Protein AF-A0A0S8EDR6-F1 (afdb_monomer_lite)

Foldseek 3Di:
DVVVVVVVVVVVVVLVCLQPDDPVVLVVLLVVLVVLLVVLVVLLVVLVVVLVLLVVFDEDDPQPDDFWWHKYKAFWAADPPDFDAFLWQRHGASKKKKWKWFWDWDADPVRDIDIDTDTPDIDIDQDWIWGADPNGIAIEGCPQAPEAFPDKDKFKAQFQCPRPPDGDPSSVVVCVPPHGRTIMMMMMGGHHGGFIKMWTFGKDFQFPVVPDDDLVVQLVVVVVVCVVVVVVLCVVQVPVNPSDQDPVSVVVVSVVSSVVSVVVVVVVVVVRVPGHIYGDHPPDPVGHTYMYSDDSVVVCVVSVVSSVVSVCSNVVSVVVSVVSCCSHPVVD

Secondary structure (DSSP, 8-state):
-HHHHHHHHHHHHHHHHHHHS-HHHHHHHHHHHHHHHHHHHHHHHHHHHHHHHHHSSPEEPTTTPPSEEEEEEEEEE--SS---B-TTT--B-SEEEEEEEEEEEEE-TTS-EEEEEEEEEEEE----EEEE-SS-EEEE--TT-EEE-SEEEEEEESSTTTT-SS--HHHHHHHHHH-TTS-EEEEEEEE-TT-EEEEEEEEEEE-GGGGSPPHHHHHHHHHHHHHH-HHHHHHHH-SS-SSS--HHHHHHHHHHHHHHHHHHHHHHHHHTTSPEEEEE--S-TTS--EEESS-HHHHHHHHHHHHHHHHHHHHHHHHHHHHHHIIIII--

Sequence (332 aa):
MRAFVAVGGWFAQLEQTVRQADPQALGFVIALLGVAAAAGGWFAWRSLYRIRLIQDTPTARTRSAHQGYVELEGVARMMDDAPITARLSGLPCCWYRYRVEELEHSRDARGHSRMHWRVVERGTSDDTFWLEDDTGRVAVDPAGAEIQARYKDNWRSRSGLAGIARPTPYFIDFFNTHGVTRTYRFTEERINRGDPVYVLGMLRNLRSHDNLPTIDTRIRELLREWKQNQGRLRERFDLDQNGKIDEREWLLARQAARREAERAQAEATNQSVEGINLVSDPRDDRRPYLISAFTQAELLAQRRRGFWISAVLFFVAGVVATWLYQLRFAGG

Radius of gyration: 34.33 Å; chains: 1; bounding box: 110×53×89 Å

Structure (mmCIF, N/CA/C/O backbone):
data_AF-A0A0S8EDR6-F1
#
_entry.id   AF-A0A0S8EDR6-F1
#
loop_
_atom_site.group_PDB
_atom_site.id
_atom_site.type_symbol
_atom_site.label_atom_id
_atom_site.label_alt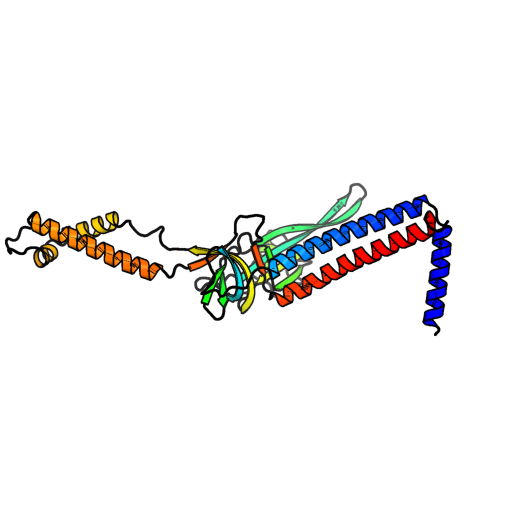_id
_atom_site.label_comp_id
_atom_site.label_asym_id
_atom_site.label_entity_id
_atom_site.label_seq_id
_atom_site.pdbx_PDB_ins_code
_atom_site.Cartn_x
_atom_site.Cartn_y
_atom_site.Cartn_z
_atom_site.occupancy
_atom_site.B_iso_or_equiv
_atom_site.auth_seq_id
_atom_site.auth_comp_id
_atom_site.auth_asym_id
_atom_site.auth_atom_id
_atom_site.pdbx_PDB_model_num
ATOM 1 N N . MET A 1 1 ? 50.797 -1.477 -9.805 1.00 52.38 1 MET A N 1
ATOM 2 C CA . MET A 1 1 ? 51.450 -0.616 -10.822 1.00 52.38 1 MET A CA 1
ATOM 3 C C . MET A 1 1 ? 50.949 -0.848 -12.255 1.00 52.38 1 MET A C 1
ATOM 5 O O . MET A 1 1 ? 50.655 0.131 -12.918 1.00 52.38 1 MET A O 1
ATOM 9 N N . ARG A 1 2 ? 50.763 -2.091 -12.738 1.00 51.75 2 ARG A N 1
ATOM 10 C CA . ARG A 1 2 ? 50.301 -2.367 -14.123 1.00 51.75 2 ARG A CA 1
ATOM 11 C C . ARG A 1 2 ? 48.875 -1.890 -14.471 1.00 51.75 2 ARG A C 1
ATOM 13 O O . ARG A 1 2 ? 48.663 -1.415 -15.578 1.00 51.75 2 ARG A O 1
ATOM 20 N N . ALA A 1 3 ? 47.921 -1.948 -13.537 1.00 52.34 3 ALA A N 1
ATOM 21 C CA . ALA A 1 3 ? 46.545 -1.489 -13.781 1.00 52.34 3 ALA A CA 1
ATOM 22 C C . ALA A 1 3 ? 46.427 0.043 -13.944 1.00 52.34 3 ALA A C 1
ATOM 24 O O . ALA A 1 3 ? 45.652 0.512 -14.766 1.00 52.34 3 ALA A O 1
ATOM 25 N N . PHE A 1 4 ? 47.241 0.823 -13.224 1.00 49.69 4 PHE A N 1
ATOM 26 C CA . PHE A 1 4 ? 47.239 2.292 -13.317 1.00 49.69 4 PHE A CA 1
ATOM 27 C C . PHE A 1 4 ? 47.792 2.802 -14.659 1.00 49.69 4 PHE A C 1
ATOM 29 O O . PHE A 1 4 ? 47.271 3.765 -15.211 1.00 49.69 4 PHE A O 1
ATOM 36 N N . VAL A 1 5 ? 48.802 2.124 -15.217 1.00 58.91 5 VAL A N 1
ATOM 37 C CA . VAL A 1 5 ? 49.384 2.466 -16.529 1.00 58.91 5 VAL A CA 1
ATOM 38 C C . VAL A 1 5 ? 48.406 2.161 -17.672 1.00 58.91 5 VAL A C 1
ATOM 40 O O . VAL A 1 5 ? 48.291 2.947 -18.608 1.00 58.91 5 VAL A O 1
ATOM 43 N N . ALA A 1 6 ? 47.649 1.063 -17.574 1.00 61.38 6 ALA A N 1
ATOM 44 C CA . ALA A 1 6 ? 46.637 0.697 -18.569 1.00 61.38 6 ALA A CA 1
ATOM 45 C C . ALA A 1 6 ? 45.451 1.680 -18.601 1.00 61.38 6 ALA A C 1
ATOM 47 O O . ALA A 1 6 ? 44.971 2.036 -19.675 1.00 61.38 6 ALA A O 1
ATOM 48 N N . VAL A 1 7 ? 45.012 2.160 -17.433 1.00 60.94 7 VAL A N 1
ATOM 49 C CA . VAL A 1 7 ? 43.935 3.158 -17.325 1.00 60.94 7 VAL A CA 1
ATOM 50 C C . VAL A 1 7 ? 44.375 4.500 -17.923 1.00 60.94 7 VAL A C 1
ATOM 52 O O . VAL A 1 7 ? 43.628 5.087 -18.700 1.00 60.94 7 VAL A O 1
ATOM 55 N N . GLY A 1 8 ? 45.607 4.950 -17.649 1.00 67.81 8 GLY A N 1
ATOM 56 C CA . GLY A 1 8 ? 46.149 6.194 -18.217 1.00 67.81 8 GLY A CA 1
ATOM 57 C C . GLY A 1 8 ? 46.247 6.188 -19.749 1.00 67.81 8 GLY A C 1
ATOM 58 O O . GLY A 1 8 ? 45.894 7.177 -20.387 1.00 67.81 8 GLY A O 1
ATOM 59 N N . GLY A 1 9 ? 46.651 5.063 -20.352 1.00 70.94 9 GLY A N 1
ATOM 60 C CA . GLY A 1 9 ? 46.696 4.917 -21.813 1.00 70.94 9 GLY A CA 1
ATOM 61 C C . GLY A 1 9 ? 45.311 4.946 -22.471 1.00 70.94 9 GLY A C 1
ATOM 62 O O . GLY A 1 9 ? 45.137 5.560 -23.521 1.00 70.94 9 GLY A O 1
ATOM 63 N N . TRP A 1 10 ? 44.307 4.348 -21.822 1.00 72.25 10 TRP A N 1
ATOM 64 C CA . TRP A 1 10 ? 42.922 4.361 -22.304 1.00 72.25 10 TRP A CA 1
ATOM 65 C C . TRP A 1 10 ? 42.308 5.771 -22.285 1.00 72.25 10 TRP A C 1
ATOM 67 O O . TRP A 1 10 ? 41.642 6.165 -23.242 1.00 72.25 10 TRP A O 1
ATOM 77 N N . PHE A 1 11 ? 42.591 6.564 -21.244 1.00 71.69 11 PHE A N 1
ATOM 78 C CA . PHE A 1 11 ? 42.151 7.962 -21.163 1.00 71.69 11 PHE A CA 1
ATOM 79 C C . PHE A 1 11 ? 42.766 8.841 -22.260 1.00 71.69 11 PHE A C 1
ATOM 81 O O . PHE A 1 11 ? 42.041 9.600 -22.899 1.00 71.69 11 PHE A O 1
ATOM 88 N N . ALA A 1 12 ? 44.068 8.702 -22.527 1.00 74.56 12 ALA A N 1
ATOM 89 C CA . ALA A 1 12 ? 44.739 9.460 -23.585 1.00 74.56 12 ALA A CA 1
ATOM 90 C C . ALA A 1 12 ? 44.183 9.126 -24.983 1.00 74.56 12 ALA A C 1
ATOM 92 O O . ALA A 1 12 ? 43.966 10.013 -25.809 1.00 74.56 12 ALA A O 1
ATOM 93 N N . GLN A 1 13 ? 43.886 7.847 -25.236 1.00 75.94 13 GLN A N 1
ATOM 94 C CA . GLN A 1 13 ? 43.303 7.402 -26.501 1.00 75.94 13 GLN A CA 1
ATOM 95 C C . GLN A 1 13 ? 41.861 7.906 -26.684 1.00 75.94 13 GLN A C 1
ATOM 97 O O . GLN A 1 13 ? 41.477 8.317 -27.783 1.00 75.94 13 GLN A O 1
ATOM 102 N N . LEU A 1 14 ? 41.067 7.928 -25.611 1.00 73.62 14 LEU A N 1
ATOM 103 C CA . LEU A 1 14 ? 39.727 8.517 -25.616 1.00 73.62 14 LEU A CA 1
ATOM 104 C C . LEU A 1 14 ? 39.755 10.018 -25.880 1.00 73.62 14 LEU A C 1
ATOM 106 O O . LEU A 1 14 ? 38.974 10.499 -26.696 1.00 73.62 14 LEU A O 1
ATOM 110 N N . GLU A 1 15 ? 40.659 10.751 -25.237 1.00 76.88 15 GLU A N 1
ATOM 111 C CA . GLU A 1 15 ? 40.801 12.191 -25.451 1.00 76.88 15 GLU A CA 1
ATOM 112 C C . GLU A 1 15 ? 41.132 12.505 -26.916 1.00 76.88 15 GLU A C 1
ATOM 114 O O . GLU A 1 15 ? 40.512 13.376 -27.531 1.00 76.88 15 GLU A O 1
ATOM 119 N N . GLN A 1 16 ? 42.049 11.740 -27.513 1.00 77.19 16 GLN A N 1
ATOM 120 C CA . GLN A 1 16 ? 42.405 11.888 -28.921 1.00 77.19 16 GLN A CA 1
ATOM 121 C C . GLN A 1 16 ? 41.227 11.560 -29.852 1.00 77.19 16 GLN A C 1
ATOM 123 O O . GLN A 1 16 ? 40.980 12.291 -30.811 1.00 77.19 16 GLN A O 1
ATOM 128 N N . THR A 1 17 ? 40.455 10.517 -29.536 1.00 77.00 17 THR A N 1
ATOM 129 C CA . THR A 1 17 ? 39.254 10.131 -30.296 1.00 77.00 17 THR A CA 1
ATOM 130 C C . THR A 1 17 ? 38.174 11.214 -30.224 1.00 77.00 17 THR A C 1
ATOM 132 O O . THR A 1 17 ? 37.580 11.565 -31.239 1.00 77.00 17 THR A O 1
ATOM 135 N N . VAL A 1 18 ? 37.947 11.798 -29.043 1.00 76.00 18 VAL A N 1
ATOM 136 C CA . VAL A 1 18 ? 36.979 12.888 -28.840 1.00 76.00 18 VAL A CA 1
ATOM 137 C C . VAL A 1 18 ? 37.409 14.155 -29.581 1.00 76.00 18 VAL A C 1
ATOM 139 O O . VAL A 1 18 ? 36.577 14.818 -30.191 1.00 76.00 18 VAL A O 1
ATOM 142 N N . ARG A 1 19 ? 38.703 14.492 -29.599 1.00 74.94 19 ARG A N 1
ATOM 143 C CA . ARG A 1 19 ? 39.203 15.652 -30.359 1.00 74.94 19 ARG A CA 1
ATOM 144 C C . ARG A 1 19 ? 39.046 15.479 -31.877 1.00 74.94 19 ARG A C 1
ATOM 146 O O . ARG A 1 19 ? 38.839 16.471 -32.572 1.00 74.94 19 ARG A O 1
ATOM 153 N N . GLN A 1 20 ? 39.129 14.244 -32.378 1.00 78.31 20 GLN A N 1
ATOM 154 C CA . GLN A 1 20 ? 39.027 13.908 -33.806 1.00 78.31 20 GLN A CA 1
ATOM 155 C C . GLN A 1 20 ? 37.597 13.602 -34.286 1.00 78.31 20 GLN A C 1
ATOM 157 O O . GLN A 1 20 ? 37.371 13.508 -35.491 1.00 78.31 20 GLN A O 1
ATOM 162 N N . ALA A 1 21 ? 36.634 13.440 -33.377 1.00 79.06 21 ALA A N 1
ATOM 163 C CA . ALA A 1 21 ? 35.259 13.105 -33.726 1.00 79.06 21 ALA A CA 1
ATOM 164 C C . ALA A 1 21 ? 34.495 14.282 -34.365 1.00 79.06 21 ALA A C 1
ATOM 166 O O . ALA A 1 21 ? 34.777 15.459 -34.111 1.00 79.06 21 ALA A O 1
ATOM 167 N N . ASP A 1 22 ? 33.498 13.939 -35.188 1.00 83.56 22 ASP A N 1
ATOM 168 C CA . ASP A 1 22 ? 32.624 14.893 -35.876 1.00 83.56 22 ASP A CA 1
ATOM 169 C C . ASP A 1 22 ? 31.903 15.807 -34.858 1.00 83.56 22 ASP A C 1
ATOM 171 O O . ASP A 1 22 ? 31.216 15.300 -33.957 1.00 83.56 22 ASP A O 1
ATOM 175 N N . PRO A 1 23 ? 32.029 17.146 -34.978 1.00 81.88 23 PRO A N 1
ATOM 176 C CA . PRO A 1 23 ? 31.368 18.098 -34.090 1.00 81.88 23 PRO A CA 1
ATOM 177 C C . PRO A 1 23 ? 29.856 17.894 -33.965 1.00 81.88 23 PRO A C 1
ATOM 179 O O . PRO A 1 23 ? 29.310 18.084 -32.876 1.00 81.88 23 PRO A O 1
ATOM 182 N N . GLN A 1 24 ? 29.172 17.492 -35.044 1.00 84.50 24 GLN A N 1
ATOM 183 C CA . GLN A 1 24 ? 27.721 17.289 -35.010 1.00 84.50 24 GLN A CA 1
ATOM 184 C C . GLN A 1 24 ? 27.355 16.054 -34.183 1.00 84.50 24 GLN A C 1
ATOM 186 O O . GLN A 1 24 ? 26.498 16.126 -33.300 1.00 84.50 24 GLN A O 1
ATOM 191 N N . ALA A 1 25 ? 28.053 14.937 -34.409 1.00 83.62 25 ALA A N 1
ATOM 192 C CA . ALA A 1 25 ? 27.860 13.703 -33.653 1.00 83.62 25 ALA A CA 1
ATOM 193 C C . ALA A 1 25 ? 28.148 13.899 -32.153 1.00 83.62 25 ALA A C 1
ATOM 195 O O . ALA A 1 25 ? 27.370 13.452 -31.309 1.00 83.62 25 ALA A O 1
ATOM 196 N N . LEU A 1 26 ? 29.217 14.626 -31.809 1.00 85.50 26 LEU A N 1
ATOM 197 C CA . LEU A 1 26 ? 29.523 14.983 -30.419 1.00 85.50 26 LEU A CA 1
ATOM 198 C C . LEU A 1 26 ? 28.450 15.879 -29.796 1.00 85.50 26 LEU A C 1
ATOM 200 O O . LEU A 1 26 ? 28.066 15.655 -28.648 1.00 85.50 26 LEU A O 1
ATOM 204 N N . GLY A 1 27 ? 27.933 16.856 -30.546 1.00 84.94 27 GLY A N 1
ATOM 205 C CA . GLY A 1 27 ? 26.824 17.702 -30.105 1.00 8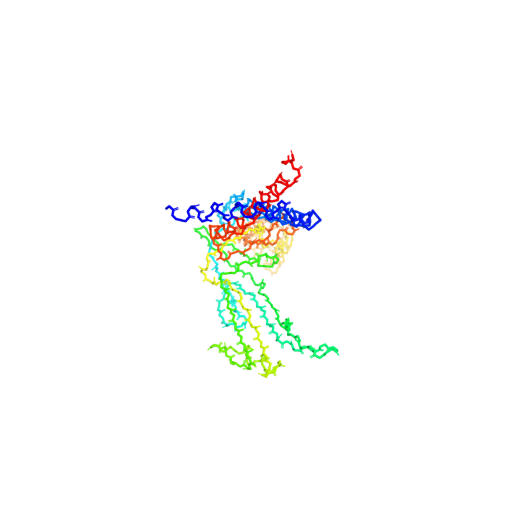4.94 27 GLY A CA 1
ATOM 206 C C . GLY A 1 27 ? 25.582 16.886 -29.735 1.00 84.94 27 GLY A C 1
ATOM 207 O O . GLY A 1 27 ? 25.004 17.099 -28.668 1.00 84.94 27 GLY A O 1
ATOM 208 N N . PHE A 1 28 ? 25.218 15.889 -30.552 1.00 89.00 28 PHE A N 1
ATOM 209 C CA . PHE A 1 28 ? 24.115 14.970 -30.245 1.00 89.00 28 PHE A CA 1
ATOM 210 C C . PHE A 1 28 ? 24.365 14.143 -28.980 1.00 89.00 28 PHE A C 1
ATOM 212 O O . PHE A 1 28 ? 23.456 13.987 -28.164 1.00 89.00 28 PHE A O 1
ATOM 219 N N . VAL A 1 29 ? 25.587 13.639 -28.781 1.00 87.88 29 VAL A N 1
ATOM 220 C CA . VAL A 1 29 ? 25.945 12.875 -27.574 1.00 87.88 29 VAL A CA 1
ATOM 221 C C . VAL A 1 29 ? 25.864 13.750 -26.320 1.00 87.88 29 VAL A C 1
ATOM 223 O O . VAL A 1 29 ? 25.272 13.330 -25.326 1.00 87.88 29 VAL A O 1
ATOM 226 N N . ILE A 1 30 ? 26.391 14.978 -26.364 1.00 88.38 30 ILE A N 1
ATOM 227 C CA . ILE A 1 30 ? 26.311 15.936 -25.249 1.00 88.38 30 ILE A CA 1
ATOM 228 C C . ILE A 1 30 ? 24.847 16.280 -24.941 1.00 88.38 30 ILE A C 1
ATOM 230 O O . ILE A 1 30 ? 24.454 16.280 -23.775 1.00 88.38 30 ILE A O 1
ATOM 234 N N . ALA A 1 31 ? 24.020 16.508 -25.966 1.00 89.06 31 ALA A N 1
ATOM 235 C CA . ALA A 1 31 ? 22.594 16.771 -25.788 1.00 89.06 31 ALA A CA 1
ATOM 236 C C . ALA A 1 31 ? 21.865 15.581 -25.136 1.00 89.06 31 ALA A C 1
ATOM 238 O O . ALA A 1 31 ? 21.089 15.771 -24.199 1.00 89.06 31 ALA A O 1
ATOM 239 N N . LEU A 1 32 ? 22.153 14.349 -25.570 1.00 91.88 32 LEU A N 1
ATOM 240 C CA . LEU A 1 32 ? 21.562 13.135 -25.002 1.00 91.88 32 LEU A CA 1
ATOM 241 C C . LEU A 1 32 ? 21.979 12.927 -23.539 1.00 91.88 32 LEU A C 1
ATOM 243 O O . LEU A 1 32 ? 21.139 12.592 -22.703 1.00 91.88 32 LEU A O 1
ATOM 247 N N . LEU A 1 33 ? 23.247 13.186 -23.207 1.00 90.25 33 LEU A N 1
ATOM 248 C CA . LEU A 1 33 ? 23.737 13.175 -21.826 1.00 90.25 33 LEU A CA 1
ATOM 249 C C . LEU A 1 33 ? 23.077 14.267 -20.975 1.00 90.25 33 LEU A C 1
ATOM 251 O O . LEU A 1 33 ? 22.729 14.010 -19.824 1.00 90.25 33 LEU A O 1
ATOM 255 N N . GLY A 1 34 ? 22.838 15.453 -21.541 1.00 89.88 34 GLY A N 1
ATOM 256 C CA . GLY A 1 34 ? 22.089 16.527 -20.889 1.00 89.88 34 GLY A CA 1
ATOM 257 C C . GLY A 1 34 ? 20.646 16.127 -20.566 1.00 89.88 34 GLY A C 1
ATOM 258 O O . GLY A 1 34 ? 20.187 16.327 -19.442 1.00 89.88 34 GLY A O 1
ATOM 259 N N . VAL A 1 35 ? 19.947 15.486 -21.511 1.00 92.00 35 VAL A N 1
ATOM 260 C CA . VAL A 1 35 ? 18.596 14.937 -21.290 1.00 92.00 35 VAL A CA 1
ATOM 261 C C . VAL A 1 35 ? 18.614 13.840 -20.224 1.00 92.00 35 VAL A C 1
ATOM 263 O O . VAL A 1 35 ? 17.768 13.842 -19.329 1.00 92.00 35 VAL A O 1
ATOM 266 N N . ALA A 1 36 ? 19.587 12.926 -20.273 1.00 87.81 36 ALA A N 1
ATOM 267 C CA . ALA A 1 36 ? 19.743 11.874 -19.271 1.00 87.81 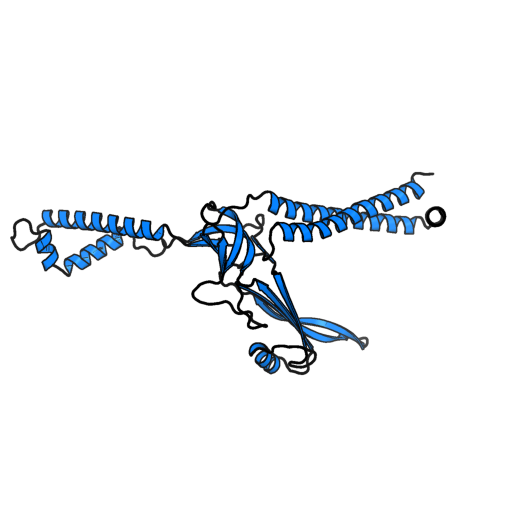36 ALA A CA 1
ATOM 268 C C . ALA A 1 36 ? 20.012 12.446 -17.869 1.00 87.81 36 ALA A C 1
ATOM 270 O O . ALA A 1 36 ? 19.428 11.968 -16.894 1.00 87.81 36 ALA A O 1
ATOM 271 N N . ALA A 1 37 ? 20.832 13.497 -17.765 1.00 90.44 37 ALA A N 1
ATOM 272 C CA . ALA A 1 37 ? 21.063 14.211 -16.516 1.00 90.44 37 ALA A CA 1
ATOM 273 C C . ALA A 1 37 ? 19.763 14.860 -16.017 1.00 90.44 37 ALA A C 1
ATOM 275 O O . ALA A 1 37 ? 19.335 14.577 -14.901 1.00 90.44 37 ALA A O 1
ATOM 276 N N . ALA A 1 38 ? 19.075 15.650 -16.845 1.00 90.00 38 ALA A N 1
ATOM 277 C CA . ALA A 1 38 ? 17.811 16.286 -16.466 1.00 90.00 38 ALA A CA 1
ATOM 278 C C . ALA A 1 38 ? 16.762 15.265 -15.984 1.00 90.00 38 ALA A C 1
ATOM 280 O O . ALA A 1 38 ? 16.136 15.462 -14.939 1.00 90.00 38 ALA A O 1
ATOM 281 N N . ALA A 1 39 ? 16.625 14.136 -16.688 1.00 88.62 39 ALA A N 1
ATOM 282 C CA . ALA A 1 39 ? 15.763 13.034 -16.274 1.00 88.62 39 ALA A CA 1
ATOM 283 C C . ALA A 1 39 ? 16.201 12.448 -14.920 1.00 88.62 39 ALA A C 1
ATOM 285 O O . ALA A 1 39 ? 15.377 12.320 -14.014 1.00 88.62 39 ALA A O 1
ATOM 286 N N . GLY A 1 40 ? 17.492 12.143 -14.747 1.00 86.00 40 GLY A N 1
ATOM 287 C CA . GLY A 1 40 ? 18.055 11.646 -13.487 1.00 86.00 40 GLY A CA 1
ATOM 288 C C . GLY A 1 40 ? 17.794 12.586 -12.307 1.00 86.00 40 GLY A C 1
ATOM 289 O O . GLY A 1 40 ? 17.334 12.137 -11.258 1.00 86.00 40 GLY A O 1
ATOM 290 N N . GLY A 1 41 ? 17.993 13.893 -12.499 1.00 87.62 41 GLY A N 1
ATOM 291 C CA . GLY A 1 41 ? 17.712 14.923 -11.497 1.00 87.62 41 GLY A CA 1
ATOM 292 C C . GLY A 1 41 ? 16.228 15.003 -11.130 1.00 87.62 41 GLY A C 1
ATOM 293 O O . GLY A 1 41 ? 15.887 15.061 -9.949 1.00 87.62 41 GLY A O 1
ATOM 294 N N . TRP A 1 42 ? 15.332 14.922 -12.119 1.00 89.12 42 TRP A N 1
ATOM 295 C CA . TRP A 1 42 ? 13.886 14.894 -11.883 1.00 89.12 42 TRP A CA 1
ATOM 296 C C . TRP A 1 42 ? 13.447 13.654 -11.089 1.00 89.12 42 TRP A C 1
ATOM 298 O O . TRP A 1 42 ? 12.699 13.774 -10.114 1.00 89.12 42 TRP A O 1
ATOM 308 N N . PHE A 1 43 ? 13.949 12.466 -11.446 1.00 84.75 43 PHE A N 1
ATOM 309 C CA . PHE A 1 43 ? 13.676 11.233 -10.700 1.00 84.75 43 PHE A CA 1
ATOM 310 C C . PHE A 1 43 ? 14.233 11.292 -9.272 1.00 84.75 43 PHE A C 1
ATOM 312 O O . PHE A 1 43 ? 13.531 10.906 -8.331 1.00 84.75 43 PHE A O 1
ATOM 319 N N . ALA A 1 44 ? 15.445 11.825 -9.091 1.00 83.75 44 ALA A N 1
ATOM 320 C CA . ALA A 1 44 ? 16.061 12.003 -7.780 1.00 83.75 44 ALA A CA 1
ATOM 321 C C . ALA A 1 44 ? 15.237 12.955 -6.899 1.00 83.75 44 ALA A C 1
ATOM 323 O O . ALA A 1 44 ? 14.913 12.613 -5.760 1.00 83.75 44 ALA A O 1
ATOM 324 N N . TRP A 1 45 ? 14.820 14.105 -7.441 1.00 83.81 45 TRP A N 1
ATOM 325 C CA . TRP A 1 45 ? 13.956 15.067 -6.752 1.00 83.81 45 TRP A CA 1
ATOM 326 C C . TRP A 1 45 ? 12.612 14.451 -6.355 1.00 83.81 45 TRP A C 1
ATOM 328 O O . TRP A 1 45 ? 12.202 14.537 -5.198 1.00 83.81 45 TRP A O 1
ATOM 338 N N . ARG A 1 46 ? 11.938 13.765 -7.287 1.00 80.75 46 ARG A N 1
ATOM 339 C CA . ARG A 1 46 ? 10.654 13.097 -7.021 1.00 80.75 46 ARG A CA 1
ATOM 340 C C . ARG A 1 46 ? 10.783 12.020 -5.943 1.00 80.75 46 ARG A C 1
ATOM 342 O O . ARG A 1 46 ? 9.893 11.893 -5.100 1.00 80.75 46 ARG A O 1
ATOM 349 N N . SER A 1 47 ? 11.876 11.257 -5.953 1.00 76.19 47 SER A N 1
ATOM 350 C CA . SER A 1 47 ? 12.156 10.256 -4.922 1.00 76.19 47 SER A CA 1
ATOM 351 C C . SER A 1 47 ? 12.408 10.907 -3.561 1.00 76.19 47 SER A C 1
ATOM 353 O O . SER A 1 47 ? 11.860 10.444 -2.563 1.00 76.19 47 SER A O 1
ATOM 355 N N . LEU A 1 48 ? 13.188 11.993 -3.510 1.00 77.38 48 LEU A N 1
ATOM 356 C CA . LEU A 1 48 ? 13.454 12.742 -2.279 1.00 77.38 48 LEU A CA 1
ATOM 357 C C . LEU A 1 48 ? 12.189 13.358 -1.689 1.00 77.38 48 LEU A C 1
ATOM 359 O O . LEU A 1 48 ? 11.980 13.259 -0.486 1.00 77.38 48 LEU A O 1
ATOM 363 N N . TYR A 1 49 ? 11.332 13.946 -2.523 1.00 75.62 49 TYR A N 1
ATOM 364 C CA . TYR A 1 49 ? 10.066 14.522 -2.079 1.00 75.62 49 TYR A CA 1
ATOM 365 C C . TYR A 1 49 ? 9.177 13.466 -1.408 1.00 75.62 49 TYR A C 1
ATOM 367 O O . TYR A 1 49 ? 8.675 13.682 -0.309 1.00 75.62 49 TYR A O 1
ATOM 375 N N . ARG A 1 50 ? 9.057 12.279 -2.021 1.00 69.88 50 ARG A N 1
ATOM 376 C CA . ARG A 1 50 ? 8.309 11.151 -1.439 1.00 69.88 50 ARG A CA 1
ATOM 377 C C . ARG A 1 50 ? 8.937 10.613 -0.152 1.00 69.88 50 ARG A C 1
ATOM 379 O O . ARG A 1 50 ? 8.204 10.153 0.711 1.00 69.88 50 ARG A O 1
ATOM 386 N N . ILE A 1 51 ? 10.267 10.617 -0.043 1.00 71.06 51 ILE A N 1
ATOM 387 C CA . ILE A 1 51 ? 10.975 10.198 1.175 1.00 71.06 51 ILE A CA 1
ATOM 388 C C . ILE A 1 51 ? 10.718 11.197 2.306 1.00 71.06 51 ILE A C 1
ATOM 390 O O . ILE A 1 51 ? 10.347 10.775 3.392 1.00 71.06 51 ILE A O 1
ATOM 394 N N . ARG A 1 52 ? 10.849 12.502 2.044 1.00 69.62 52 ARG A N 1
ATOM 395 C CA . ARG A 1 52 ? 10.631 13.551 3.052 1.00 69.62 52 ARG A CA 1
ATOM 396 C C . ARG A 1 52 ? 9.198 13.580 3.564 1.00 69.62 52 ARG A C 1
ATOM 398 O O . ARG A 1 52 ? 8.994 13.615 4.764 1.00 69.62 52 ARG A O 1
ATOM 405 N N . LEU A 1 53 ? 8.217 13.423 2.677 1.00 67.94 53 LEU A N 1
ATOM 406 C CA . LEU A 1 53 ? 6.807 13.382 3.068 1.00 67.94 53 LEU A CA 1
ATOM 407 C C . LEU A 1 53 ? 6.486 12.260 4.080 1.00 67.94 53 LEU A C 1
ATOM 409 O O . LEU A 1 53 ? 5.622 12.433 4.931 1.00 67.94 53 LEU A O 1
ATOM 413 N N . ILE A 1 54 ? 7.203 11.133 3.994 1.00 68.00 54 ILE A N 1
ATOM 414 C CA . ILE A 1 54 ? 7.101 9.998 4.928 1.00 68.00 54 ILE A CA 1
ATOM 415 C C . ILE A 1 54 ? 7.913 10.239 6.215 1.00 68.00 54 ILE A C 1
ATOM 417 O O . ILE A 1 54 ? 7.624 9.641 7.237 1.00 68.00 54 ILE A O 1
ATOM 421 N N . GLN A 1 55 ? 8.959 11.069 6.182 1.00 66.44 55 GLN A N 1
ATOM 422 C CA . GLN A 1 55 ? 9.805 11.348 7.354 1.00 66.44 55 GLN A CA 1
ATOM 423 C C . GLN A 1 55 ? 9.287 12.513 8.206 1.00 66.44 55 GLN A C 1
ATOM 425 O O . GLN A 1 55 ? 9.567 12.560 9.399 1.00 66.44 55 GLN A O 1
ATOM 430 N N . ASP A 1 56 ? 8.554 13.445 7.597 1.00 63.38 56 ASP A N 1
ATOM 431 C CA . ASP A 1 56 ? 8.084 14.672 8.246 1.00 63.38 56 ASP A CA 1
ATOM 432 C C . ASP A 1 56 ? 6.757 14.477 9.011 1.00 63.38 56 ASP A C 1
ATOM 434 O O . ASP A 1 56 ? 6.301 15.395 9.696 1.00 63.38 56 ASP A O 1
ATOM 438 N N . THR A 1 57 ? 6.134 13.293 8.927 1.00 62.94 57 THR A N 1
ATOM 439 C CA . THR A 1 57 ? 4.919 12.956 9.686 1.00 62.94 57 THR A CA 1
ATOM 440 C C . THR A 1 57 ? 5.309 12.139 10.922 1.00 62.94 57 THR A C 1
ATOM 442 O O . THR A 1 57 ? 5.867 11.058 10.771 1.00 62.94 57 THR A O 1
ATOM 445 N N . PRO A 1 58 ? 5.063 12.617 12.156 1.00 68.31 58 PRO A N 1
ATOM 446 C CA . PRO A 1 58 ? 5.359 11.822 13.341 1.00 68.31 58 PRO A CA 1
ATOM 447 C C . PRO A 1 58 ? 4.403 10.628 13.424 1.00 68.31 58 PRO A C 1
ATOM 449 O O . PRO A 1 58 ? 3.184 10.798 13.355 1.00 68.31 58 PRO A O 1
ATOM 452 N N . THR A 1 59 ? 4.957 9.433 13.619 1.00 78.62 59 THR A N 1
ATOM 453 C CA . THR A 1 59 ? 4.186 8.207 13.837 1.00 78.62 59 THR A CA 1
ATOM 454 C C . THR A 1 59 ? 3.355 8.335 15.116 1.00 78.62 59 THR A C 1
ATOM 456 O O . THR A 1 59 ? 3.886 8.551 16.210 1.00 78.62 59 THR A O 1
ATOM 459 N N . ALA A 1 60 ? 2.036 8.232 14.985 1.00 80.19 60 ALA A N 1
ATOM 460 C CA . ALA A 1 60 ? 1.098 8.280 16.095 1.00 80.19 60 ALA A CA 1
ATOM 461 C C . ALA A 1 60 ? 0.749 6.864 16.578 1.00 80.19 60 ALA A C 1
ATOM 463 O O . ALA A 1 60 ? 0.732 5.909 15.806 1.00 80.19 60 ALA A O 1
ATOM 464 N N . ARG A 1 61 ? 0.434 6.735 17.870 1.00 81.31 61 ARG A N 1
ATOM 465 C CA . ARG A 1 61 ? -0.114 5.498 18.448 1.00 81.31 61 ARG A CA 1
ATOM 466 C C . ARG A 1 61 ? -1.610 5.414 18.169 1.00 81.31 61 ARG A C 1
ATOM 468 O O . ARG A 1 61 ? -2.292 6.431 18.294 1.00 81.31 61 ARG A O 1
ATOM 475 N N . THR A 1 62 ? -2.141 4.233 17.868 1.00 78.94 62 THR A N 1
ATOM 476 C CA . THR A 1 62 ? -3.549 4.032 17.481 1.00 78.94 62 THR A CA 1
ATOM 477 C C . THR A 1 62 ? -4.526 4.620 18.501 1.00 78.94 62 THR A C 1
ATOM 479 O O . THR A 1 62 ? -5.502 5.265 18.119 1.00 78.94 62 THR A O 1
ATOM 482 N N . ARG A 1 63 ? -4.237 4.479 19.802 1.00 78.06 63 ARG A N 1
ATOM 483 C CA . ARG A 1 63 ? -5.096 4.975 20.889 1.00 78.06 63 ARG A CA 1
ATOM 484 C C . ARG A 1 63 ? -5.082 6.496 21.052 1.00 78.06 63 ARG A C 1
ATOM 486 O O . ARG A 1 63 ? -6.070 7.063 21.508 1.00 78.06 63 ARG A O 1
ATOM 493 N N . SER A 1 64 ? -3.962 7.150 20.745 1.00 77.12 64 SER A N 1
ATOM 494 C CA . SER A 1 64 ? -3.760 8.590 20.974 1.00 77.12 64 SER A CA 1
ATOM 495 C C . SER A 1 64 ? -3.646 9.397 19.681 1.00 77.12 64 SER A C 1
ATOM 497 O O . SER A 1 64 ? -3.299 10.578 19.726 1.00 77.12 64 SER A O 1
ATOM 499 N N . ALA A 1 65 ? -3.879 8.769 18.530 1.00 83.44 65 ALA A N 1
ATOM 500 C CA . ALA A 1 65 ? -3.841 9.433 17.242 1.00 83.44 65 ALA A CA 1
ATOM 501 C C . ALA A 1 65 ? -4.945 10.494 17.169 1.00 83.44 65 ALA A C 1
ATOM 503 O O . ALA A 1 65 ? -6.098 10.263 17.541 1.00 83.44 65 ALA A O 1
ATOM 504 N N . HIS A 1 66 ? -4.577 11.687 16.710 1.00 81.25 66 HIS A N 1
ATOM 505 C CA . HIS A 1 66 ? -5.523 12.781 16.550 1.00 81.25 66 HIS A CA 1
ATOM 506 C C . HIS A 1 66 ? -6.390 12.546 15.308 1.00 81.25 66 HIS A C 1
ATOM 508 O O . HIS A 1 66 ? -5.948 11.950 14.329 1.00 81.25 66 HIS A O 1
ATOM 514 N N . GLN A 1 67 ? -7.630 13.033 15.333 1.00 86.19 67 GLN A N 1
ATOM 515 C CA . GLN A 1 67 ? -8.490 13.019 14.149 1.00 86.19 67 GLN A CA 1
ATOM 516 C C . GLN A 1 67 ? -7.844 13.862 13.045 1.00 86.19 67 GLN A C 1
ATOM 518 O O . GLN A 1 67 ? -7.445 15.001 13.297 1.00 86.19 67 GLN A O 1
ATOM 523 N N . GLY A 1 68 ? -7.746 13.319 11.833 1.00 86.88 68 GLY A N 1
ATOM 524 C CA . GLY A 1 68 ? -7.042 13.978 10.738 1.00 86.88 68 GLY A CA 1
ATOM 525 C C . GLY A 1 68 ? -6.079 13.058 9.999 1.00 86.88 68 GLY A C 1
ATOM 526 O O . GLY A 1 68 ? -6.207 11.839 10.019 1.00 86.88 68 GLY A O 1
ATOM 527 N N . TYR A 1 69 ? -5.129 13.661 9.292 1.00 90.00 69 TYR A N 1
ATOM 528 C CA . TYR A 1 69 ? -4.146 12.923 8.508 1.00 90.00 69 TYR A CA 1
ATOM 529 C C . TYR A 1 69 ? -3.013 12.438 9.408 1.00 90.00 69 TYR A C 1
ATOM 531 O O . TYR A 1 69 ? -2.313 13.257 10.002 1.00 90.00 69 TYR A O 1
ATOM 539 N N . VAL A 1 70 ? -2.857 11.121 9.507 1.00 90.75 70 VAL A N 1
ATOM 540 C CA . VAL A 1 70 ? -1.975 10.468 10.474 1.00 90.75 70 VAL A CA 1
ATOM 541 C C . VAL A 1 70 ? -1.098 9.419 9.812 1.00 90.75 70 VAL A C 1
ATOM 543 O O . VAL A 1 70 ? -1.451 8.838 8.784 1.00 90.75 70 VAL A O 1
ATOM 546 N N . GLU A 1 71 ? 0.028 9.159 10.462 1.00 91.12 71 GLU A N 1
ATOM 547 C CA . GLU A 1 71 ? 0.906 8.028 10.208 1.00 91.12 71 GLU A CA 1
ATOM 548 C C . GLU A 1 71 ? 0.771 7.030 11.361 1.00 91.12 71 GLU A C 1
ATOM 550 O O . GLU A 1 71 ? 0.927 7.418 12.518 1.00 91.12 71 GLU A O 1
ATOM 555 N N . LEU A 1 72 ? 0.482 5.766 11.053 1.00 91.25 72 LEU A N 1
ATOM 556 C CA . LEU A 1 72 ? 0.325 4.680 12.018 1.00 91.25 72 LEU A CA 1
ATOM 557 C C . LEU A 1 72 ? 1.192 3.488 11.611 1.00 91.25 72 LEU A C 1
ATOM 559 O O . LEU A 1 72 ? 1.257 3.126 10.435 1.00 91.25 72 LEU A O 1
ATOM 563 N N . GLU A 1 73 ? 1.796 2.838 12.598 1.00 91.50 73 GLU A N 1
ATOM 564 C CA . GLU A 1 73 ? 2.504 1.571 12.432 1.00 91.50 73 GLU A CA 1
ATOM 565 C C . GLU A 1 73 ? 1.922 0.525 13.377 1.00 91.50 73 GLU A C 1
ATOM 567 O O . GLU A 1 73 ? 1.583 0.819 14.522 1.00 91.50 73 GLU A O 1
ATOM 572 N N . GLY A 1 74 ? 1.811 -0.707 12.897 1.00 92.19 74 GLY A N 1
ATOM 573 C CA . GLY A 1 74 ? 1.317 -1.814 13.700 1.00 92.19 74 GLY A CA 1
ATOM 574 C C . GLY A 1 74 ? 1.388 -3.133 12.952 1.00 92.19 74 GLY A C 1
ATOM 575 O O . GLY A 1 74 ? 2.171 -3.309 12.020 1.00 92.19 74 GLY A O 1
ATOM 576 N N . VAL A 1 75 ? 0.556 -4.077 13.365 1.00 93.94 75 VAL A N 1
ATOM 577 C CA . VAL A 1 75 ? 0.456 -5.415 12.793 1.00 93.94 75 VAL A CA 1
ATOM 578 C C . VAL A 1 75 ? -0.900 -5.570 12.117 1.00 93.94 75 VAL A C 1
ATOM 580 O O . VAL A 1 75 ? -1.937 -5.272 12.708 1.00 93.94 75 VAL A O 1
ATOM 583 N N . ALA A 1 76 ? -0.902 -6.079 10.886 1.00 93.56 76 ALA A N 1
ATOM 584 C CA . ALA A 1 76 ? -2.127 -6.382 10.162 1.00 93.56 76 ALA A CA 1
ATOM 585 C C . ALA A 1 76 ? -2.869 -7.563 10.811 1.00 93.56 76 ALA A C 1
ATOM 587 O O . ALA A 1 76 ? -2.321 -8.652 11.031 1.00 93.56 76 ALA A O 1
ATOM 588 N N . ARG A 1 77 ? -4.155 -7.367 11.078 1.00 89.44 77 ARG A N 1
ATOM 589 C CA . ARG A 1 77 ? -5.075 -8.337 11.670 1.00 89.44 77 ARG A CA 1
ATOM 590 C C . ARG A 1 77 ? -6.350 -8.410 10.839 1.00 89.44 77 ARG A C 1
ATOM 592 O O . ARG A 1 77 ? -6.782 -7.425 10.256 1.00 89.44 77 ARG A O 1
ATOM 599 N N . MET A 1 78 ? -6.938 -9.596 10.772 1.00 79.75 78 MET A N 1
ATOM 600 C CA . MET A 1 78 ? -8.212 -9.807 10.082 1.00 79.75 78 MET A CA 1
ATOM 601 C C . MET A 1 78 ? -9.361 -9.297 10.948 1.00 79.75 78 MET A C 1
ATOM 603 O O . MET A 1 78 ? -9.241 -9.329 12.173 1.00 79.75 78 MET A O 1
ATOM 607 N N . MET A 1 79 ? -10.460 -8.870 10.325 1.00 74.56 79 MET A N 1
ATOM 608 C CA . MET A 1 79 ? -11.714 -8.650 11.045 1.00 74.56 79 MET A CA 1
ATOM 609 C C . MET A 1 79 ? -12.274 -9.970 11.591 1.00 74.56 79 MET A C 1
ATOM 611 O O . MET A 1 79 ? -12.015 -11.041 11.041 1.00 74.56 79 MET A O 1
ATOM 615 N N . ASP A 1 80 ? -13.023 -9.873 12.689 1.00 64.06 80 ASP A N 1
ATOM 616 C CA . ASP A 1 80 ? -13.471 -11.028 13.475 1.00 64.06 80 ASP A CA 1
ATOM 617 C C . ASP A 1 80 ? -14.556 -11.857 12.744 1.00 64.06 80 ASP A C 1
ATOM 619 O O . ASP A 1 80 ? -14.621 -13.072 12.927 1.00 64.06 80 ASP A O 1
ATOM 623 N N . ASP A 1 81 ? -15.344 -11.233 11.856 1.00 53.72 81 ASP A N 1
ATOM 624 C CA . ASP A 1 81 ? -16.544 -11.847 11.262 1.00 53.72 81 ASP A CA 1
ATOM 625 C C . ASP A 1 81 ? -16.318 -12.567 9.915 1.00 53.72 81 ASP A C 1
ATOM 627 O O . ASP A 1 81 ? -17.117 -13.429 9.544 1.00 53.72 81 ASP A O 1
ATOM 631 N N . ALA A 1 82 ? -15.239 -12.272 9.175 1.00 54.88 82 ALA A N 1
ATOM 632 C CA . ALA A 1 82 ? -14.915 -12.977 7.927 1.00 54.88 82 ALA A CA 1
ATOM 633 C C . ALA A 1 82 ? -13.428 -12.838 7.528 1.00 54.88 82 ALA A C 1
ATOM 635 O O . ALA A 1 82 ? -12.954 -11.725 7.287 1.00 54.88 82 ALA A O 1
ATOM 636 N N . PRO A 1 83 ? -12.667 -13.944 7.394 1.00 66.94 83 PRO A N 1
ATOM 637 C CA . PRO A 1 83 ? -11.300 -13.883 6.896 1.00 66.94 83 PRO A CA 1
ATOM 638 C C . PRO A 1 83 ? -11.282 -13.653 5.380 1.00 66.94 83 PRO A C 1
ATOM 640 O O . PRO A 1 83 ? -11.789 -14.467 4.602 1.00 66.94 83 PRO A O 1
ATOM 643 N N . ILE A 1 84 ? -10.619 -12.582 4.944 1.00 78.06 84 ILE A N 1
ATOM 644 C CA . ILE A 1 84 ? -10.382 -12.338 3.520 1.00 78.06 84 ILE A CA 1
ATOM 645 C C . ILE A 1 84 ? -9.493 -13.463 2.983 1.00 78.06 84 ILE A C 1
ATOM 647 O O . ILE A 1 84 ? -8.439 -13.783 3.541 1.00 78.06 84 ILE A O 1
ATOM 651 N N . THR A 1 85 ? -9.929 -14.078 1.887 1.00 84.12 85 THR A N 1
ATOM 652 C CA . THR A 1 85 ? -9.217 -15.184 1.243 1.00 84.12 85 THR A CA 1
ATOM 653 C C . THR A 1 85 ? -8.720 -14.748 -0.125 1.00 84.12 85 THR A C 1
ATOM 655 O O . THR A 1 85 ? -9.491 -14.265 -0.954 1.00 84.12 85 THR A O 1
ATOM 658 N N . ALA A 1 86 ? -7.425 -14.928 -0.365 1.00 89.25 86 ALA A N 1
ATOM 659 C CA . ALA A 1 86 ? -6.794 -14.553 -1.617 1.00 89.25 86 ALA A CA 1
ATOM 660 C C . ALA A 1 86 ? -7.358 -15.371 -2.791 1.00 89.25 86 ALA A C 1
ATOM 662 O O . ALA A 1 86 ? -7.458 -16.598 -2.717 1.00 89.25 86 ALA A O 1
ATOM 663 N N . ARG A 1 87 ? -7.733 -14.686 -3.877 1.00 85.25 87 ARG A N 1
ATOM 664 C CA . ARG A 1 87 ? -8.504 -15.270 -4.986 1.00 85.25 87 ARG A CA 1
ATOM 665 C C . ARG A 1 87 ? -7.792 -16.424 -5.697 1.00 85.25 87 ARG A C 1
ATOM 667 O O . ARG A 1 87 ? -8.451 -17.391 -6.067 1.00 85.25 87 ARG A O 1
ATOM 674 N N . LEU A 1 88 ? -6.480 -16.317 -5.914 1.00 90.69 88 LEU A N 1
ATOM 675 C CA . LEU A 1 88 ? -5.698 -17.295 -6.672 1.00 90.69 88 LEU A CA 1
ATOM 676 C C . LEU A 1 88 ? -5.141 -18.386 -5.760 1.00 90.69 88 LEU A C 1
ATOM 678 O O . LEU A 1 88 ? -5.371 -19.571 -6.010 1.00 90.69 88 LEU A O 1
ATOM 682 N N . SER A 1 89 ? -4.421 -18.004 -4.700 1.00 90.25 89 SER A N 1
ATOM 683 C CA . SER A 1 89 ? -3.770 -18.970 -3.801 1.00 90.25 89 SER A CA 1
ATOM 684 C C . SER A 1 89 ? -4.708 -19.615 -2.782 1.00 90.25 89 SER A C 1
ATOM 686 O O . SER A 1 89 ? -4.360 -20.658 -2.229 1.00 90.25 89 SER A O 1
ATOM 688 N N . GLY A 1 90 ? -5.879 -19.024 -2.517 1.00 87.88 90 GLY A N 1
ATOM 689 C CA . GLY A 1 90 ? -6.809 -19.501 -1.491 1.00 87.88 90 GLY A CA 1
ATOM 690 C C . GLY A 1 90 ? -6.295 -19.312 -0.060 1.00 87.88 90 GLY A C 1
ATOM 691 O O . GLY A 1 90 ? -6.794 -19.955 0.860 1.00 87.88 90 GLY A O 1
ATOM 692 N N . LEU A 1 91 ? -5.266 -18.483 0.140 1.00 90.06 91 LEU A N 1
ATOM 693 C CA . LEU A 1 91 ? -4.658 -18.267 1.451 1.00 90.06 91 LEU A CA 1
ATOM 694 C C . LEU A 1 91 ? -5.393 -17.169 2.239 1.00 90.06 91 LEU A C 1
ATOM 696 O O . LEU A 1 91 ? -5.776 -16.160 1.645 1.00 90.06 91 LEU A O 1
ATOM 700 N N . PRO A 1 92 ? -5.539 -17.311 3.570 1.00 89.06 92 PRO A N 1
ATOM 701 C CA . PRO A 1 92 ? -6.066 -16.247 4.419 1.00 89.06 92 PRO A CA 1
ATOM 702 C C . PRO A 1 92 ? -5.107 -15.047 4.432 1.00 89.06 92 PRO A C 1
ATOM 704 O O . PRO A 1 92 ? -3.914 -15.191 4.715 1.00 89.06 92 PRO A O 1
ATOM 707 N N . CYS A 1 93 ? -5.624 -13.856 4.149 1.00 91.38 93 CYS A N 1
ATOM 708 C CA . CYS A 1 93 ? -4.872 -12.601 4.107 1.00 91.38 93 CYS A CA 1
ATOM 709 C C . CYS A 1 93 ? -5.689 -11.426 4.678 1.00 91.38 93 CYS A C 1
ATOM 711 O O . CYS A 1 93 ? -6.888 -11.543 4.867 1.00 91.38 93 CYS A O 1
ATOM 713 N N . CYS A 1 94 ? -5.058 -10.288 4.958 1.00 89.69 94 CYS A N 1
ATOM 714 C CA . CYS A 1 94 ? -5.756 -9.037 5.288 1.00 89.69 94 CYS A CA 1
ATOM 715 C C . CYS A 1 94 ? -6.062 -8.198 4.039 1.00 89.69 94 CYS A C 1
ATOM 717 O O . CYS A 1 94 ? -6.908 -7.319 4.082 1.00 89.69 94 CYS A O 1
ATOM 719 N N . TRP A 1 95 ? -5.353 -8.447 2.937 1.00 93.12 95 TRP A N 1
ATOM 720 C CA . TRP A 1 95 ? -5.585 -7.795 1.654 1.00 93.12 95 TRP A CA 1
ATOM 721 C C . TRP A 1 95 ? -4.961 -8.621 0.528 1.00 93.12 95 TRP A C 1
ATOM 723 O O . TRP A 1 95 ? -3.899 -9.225 0.727 1.00 93.12 95 TRP A O 1
ATOM 733 N N . TYR A 1 96 ? -5.563 -8.604 -0.662 1.00 92.88 96 TYR A N 1
ATOM 734 C CA . TYR A 1 96 ? -4.954 -9.153 -1.871 1.00 92.88 96 TYR A CA 1
ATOM 735 C C . TYR A 1 96 ? -5.232 -8.316 -3.123 1.00 92.88 96 TYR A C 1
ATOM 737 O O . TYR A 1 96 ? -6.256 -7.651 -3.255 1.00 92.88 96 TYR A O 1
ATOM 745 N N . ARG A 1 97 ? -4.340 -8.443 -4.106 1.00 95.56 97 ARG A N 1
ATOM 746 C CA . ARG A 1 97 ? -4.531 -8.001 -5.490 1.00 95.56 97 ARG A CA 1
ATOM 747 C C . ARG A 1 97 ? -4.041 -9.079 -6.428 1.00 95.56 97 ARG A C 1
ATOM 749 O O . ARG A 1 97 ? -2.951 -9.607 -6.243 1.00 95.56 97 ARG A O 1
ATOM 756 N N . TYR A 1 98 ? -4.800 -9.358 -7.477 1.00 95.38 98 TYR A N 1
ATOM 757 C CA . TYR A 1 98 ? -4.394 -10.333 -8.477 1.00 95.38 98 TYR A CA 1
ATOM 758 C C . TYR A 1 98 ? -4.558 -9.814 -9.900 1.00 95.38 98 TYR A C 1
ATOM 760 O O . TYR A 1 98 ? -5.338 -8.902 -10.193 1.00 95.38 98 TYR A O 1
ATOM 768 N N . ARG A 1 99 ? -3.778 -10.412 -10.795 1.00 97.25 99 ARG A N 1
ATOM 769 C CA . ARG A 1 99 ? -3.822 -10.179 -12.231 1.00 97.25 99 ARG A CA 1
ATOM 770 C C . ARG A 1 99 ? -3.599 -11.496 -12.955 1.00 97.25 99 ARG A C 1
ATOM 772 O O . ARG A 1 99 ? -2.641 -12.210 -12.664 1.00 97.25 99 ARG A O 1
ATOM 779 N N . VAL A 1 100 ? -4.455 -11.762 -13.928 1.00 96.44 100 VAL A N 1
ATOM 780 C CA . VAL A 1 100 ? -4.348 -12.887 -14.846 1.00 96.44 100 VAL A CA 1
ATOM 781 C C . VAL A 1 100 ? -4.160 -12.350 -16.252 1.00 96.44 100 VAL A C 1
ATOM 783 O O . VAL A 1 100 ? -4.920 -11.506 -16.730 1.00 96.44 100 VAL A O 1
ATOM 786 N N . GLU A 1 101 ? -3.113 -12.824 -16.908 1.00 97.25 101 GLU A N 1
ATOM 787 C CA . GLU A 1 101 ? -2.721 -12.408 -18.244 1.00 97.25 101 GLU A CA 1
ATOM 788 C C . GLU A 1 101 ? -2.623 -13.616 -19.165 1.00 97.25 101 GLU A C 1
ATOM 790 O O . GLU A 1 101 ? -2.047 -14.639 -18.807 1.00 97.25 101 GLU A O 1
ATOM 795 N N . GLU A 1 102 ? -3.153 -13.477 -20.370 1.00 96.25 102 GLU A N 1
ATOM 796 C CA . GLU A 1 102 ? -3.055 -14.448 -21.451 1.00 96.25 102 GLU A CA 1
ATOM 797 C C . GLU A 1 102 ? -1.962 -14.017 -22.433 1.00 96.25 102 GLU A C 1
ATOM 799 O O . GLU A 1 102 ? -1.830 -12.830 -22.748 1.00 96.25 102 GLU A O 1
ATOM 804 N N . LEU A 1 103 ? -1.172 -14.975 -22.920 1.00 95.81 103 LEU A N 1
ATOM 805 C CA . LEU A 1 103 ? -0.224 -14.736 -24.003 1.00 95.81 103 LEU A CA 1
ATOM 806 C C . LEU A 1 103 ? -0.945 -14.796 -25.353 1.00 95.81 103 LEU A C 1
ATOM 808 O O . LEU A 1 103 ? -1.353 -15.869 -25.794 1.00 95.81 103 LEU A O 1
ATOM 812 N N . GLU A 1 104 ? -1.043 -13.659 -26.036 1.00 92.75 104 GLU A N 1
ATOM 813 C CA . GLU A 1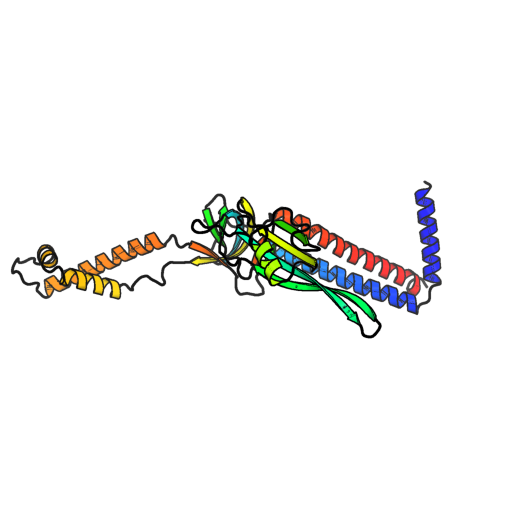 104 ? -1.614 -13.585 -27.379 1.00 92.75 104 GLU A CA 1
ATOM 814 C C . GLU A 1 104 ? -0.530 -13.596 -28.454 1.00 92.75 104 GLU A C 1
ATOM 816 O O . GLU A 1 104 ? 0.487 -12.901 -28.365 1.00 92.75 104 GLU A O 1
ATOM 821 N N . HIS A 1 105 ? -0.784 -14.382 -29.500 1.00 88.69 105 HIS A N 1
ATOM 822 C CA . HIS A 1 105 ? 0.031 -14.436 -30.704 1.00 88.69 105 HIS A CA 1
ATOM 823 C C . HIS A 1 105 ? -0.660 -13.627 -31.798 1.00 88.69 105 HIS A C 1
ATOM 825 O O . HIS A 1 105 ? -1.716 -14.015 -32.290 1.00 88.69 105 HIS A O 1
ATOM 831 N N . SER A 1 106 ? -0.044 -12.521 -32.203 1.00 85.75 106 SER A N 1
ATOM 832 C CA . SER A 1 106 ? -0.508 -11.713 -33.328 1.00 85.75 106 SER A CA 1
ATOM 833 C C . SER A 1 106 ? 0.483 -11.819 -34.481 1.00 85.75 106 SER A C 1
ATOM 835 O O . SER A 1 106 ? 1.697 -11.855 -34.268 1.00 85.75 106 SER A O 1
ATOM 837 N N . ARG A 1 107 ? -0.026 -11.890 -35.710 1.00 86.38 107 ARG A N 1
ATOM 838 C CA . ARG A 1 107 ? 0.784 -11.872 -36.930 1.00 86.38 107 ARG A CA 1
ATOM 839 C C . ARG A 1 107 ? 0.494 -10.578 -37.673 1.00 86.38 107 ARG A C 1
ATOM 841 O O . ARG A 1 107 ? -0.668 -10.271 -37.927 1.00 86.38 107 ARG A O 1
ATOM 848 N N . ASP A 1 108 ? 1.533 -9.817 -37.996 1.00 83.44 108 ASP A N 1
ATOM 849 C CA . ASP A 1 108 ? 1.354 -8.627 -38.823 1.00 83.44 108 ASP A CA 1
ATOM 850 C C . ASP A 1 108 ? 1.156 -8.993 -40.304 1.00 83.44 108 ASP A C 1
ATOM 852 O O . ASP A 1 108 ? 1.392 -10.128 -40.728 1.00 83.44 108 ASP A O 1
ATOM 856 N N . ALA A 1 109 ? 0.726 -8.018 -41.110 1.00 82.56 109 ALA A N 1
ATOM 857 C CA . ALA A 1 109 ? 0.503 -8.198 -42.547 1.00 82.56 109 ALA A CA 1
ATOM 858 C C . ALA A 1 109 ? 1.777 -8.593 -43.327 1.00 82.56 109 ALA A C 1
ATOM 860 O O . ALA A 1 109 ? 1.685 -9.004 -44.479 1.00 82.56 109 ALA A O 1
ATOM 861 N N . ARG A 1 110 ? 2.963 -8.475 -42.710 1.00 85.31 110 ARG A N 1
ATOM 862 C CA . ARG A 1 110 ? 4.265 -8.866 -43.273 1.00 85.31 110 ARG A CA 1
ATOM 863 C C . ARG A 1 110 ? 4.713 -10.251 -42.786 1.00 85.31 110 ARG A C 1
ATOM 865 O O . ARG A 1 110 ? 5.823 -10.677 -43.087 1.00 85.31 110 ARG A O 1
ATOM 872 N N . GLY A 1 111 ? 3.857 -10.965 -42.052 1.00 83.75 111 GLY A N 1
ATOM 873 C CA . GLY A 1 111 ? 4.110 -12.315 -41.557 1.00 83.75 111 GLY A CA 1
ATOM 874 C C . GLY A 1 111 ? 4.956 -12.381 -40.284 1.00 83.75 111 GLY A C 1
ATOM 875 O O . GLY A 1 111 ? 5.250 -13.484 -39.822 1.00 83.75 111 GLY A O 1
ATOM 876 N N . HIS A 1 112 ? 5.329 -11.250 -39.678 1.00 84.69 112 HIS A N 1
ATOM 877 C CA . HIS A 1 112 ? 6.102 -11.261 -38.442 1.00 84.69 112 HIS A CA 1
ATOM 878 C C . HIS A 1 112 ? 5.189 -11.595 -37.260 1.00 84.69 112 HIS A C 1
ATOM 880 O O . HIS A 1 112 ? 4.140 -10.979 -37.054 1.00 84.69 112 HIS A O 1
ATOM 886 N N . SER A 1 113 ? 5.609 -12.571 -36.456 1.00 85.94 113 SER A N 1
ATOM 887 C CA . SER A 1 113 ? 4.908 -12.936 -35.228 1.00 85.94 113 SER A CA 1
ATOM 888 C C . SER A 1 113 ? 5.308 -11.996 -34.097 1.00 85.94 113 SER A C 1
ATOM 890 O O . SER A 1 113 ? 6.492 -11.793 -33.831 1.00 85.94 113 SER A O 1
ATOM 892 N N . ARG A 1 114 ? 4.317 -11.474 -33.380 1.00 90.38 114 ARG A N 1
ATOM 893 C CA . ARG A 1 114 ? 4.489 -10.726 -32.135 1.00 90.38 114 ARG A CA 1
ATOM 894 C C . ARG A 1 114 ? 3.733 -11.424 -31.020 1.00 90.38 114 ARG A C 1
ATOM 896 O O . ARG A 1 114 ? 2.674 -12.005 -31.242 1.00 90.38 114 ARG A O 1
ATOM 903 N N . MET A 1 115 ? 4.302 -11.360 -29.825 1.00 91.38 115 MET A N 1
ATOM 904 C CA . MET A 1 115 ? 3.679 -11.876 -28.616 1.00 91.38 115 MET A CA 1
ATOM 905 C C . MET A 1 115 ? 3.442 -10.716 -27.663 1.00 91.38 115 MET A C 1
ATOM 907 O O . MET A 1 115 ? 4.349 -9.911 -27.440 1.00 91.38 115 MET A O 1
ATOM 911 N N . HIS A 1 116 ? 2.245 -10.629 -27.097 1.00 93.12 116 HIS A N 1
ATOM 912 C CA . HIS A 1 116 ? 1.962 -9.679 -26.029 1.00 93.12 116 HIS A CA 1
ATOM 913 C C . HIS A 1 116 ? 1.078 -10.313 -24.963 1.00 93.12 116 HIS A C 1
ATOM 915 O O . HIS A 1 116 ? 0.298 -11.223 -25.227 1.00 93.12 116 HIS A O 1
ATOM 921 N N . TRP A 1 117 ? 1.232 -9.831 -23.735 1.00 94.88 117 TRP A N 1
ATOM 922 C CA . TRP A 1 117 ? 0.398 -10.244 -22.617 1.00 94.88 117 TRP A CA 1
ATOM 923 C C . TRP A 1 117 ? -0.841 -9.359 -22.581 1.00 94.88 117 TRP A C 1
ATOM 925 O O . TRP A 1 117 ? -0.722 -8.133 -22.530 1.00 94.88 117 TRP A O 1
ATOM 935 N N . ARG A 1 118 ? -2.020 -9.972 -22.606 1.00 95.44 118 ARG A N 1
ATOM 936 C CA . ARG A 1 118 ? -3.303 -9.289 -22.449 1.00 95.44 118 ARG A CA 1
ATOM 937 C C . ARG A 1 118 ? -3.883 -9.634 -21.086 1.00 95.44 118 ARG A C 1
ATOM 939 O O . ARG A 1 118 ? -3.959 -10.803 -20.730 1.00 95.44 118 ARG A O 1
ATOM 946 N N . VAL A 1 119 ? -4.297 -8.627 -20.320 1.00 96.56 119 VAL A N 1
ATOM 947 C CA . VAL A 1 119 ? -4.990 -8.853 -19.043 1.00 96.56 119 VAL A CA 1
ATOM 948 C C . VAL A 1 119 ? -6.389 -9.385 -19.337 1.00 96.56 119 VAL A C 1
ATOM 950 O O . VAL A 1 119 ? -7.160 -8.708 -20.014 1.00 96.56 119 VAL A O 1
ATOM 953 N N . VAL A 1 120 ? -6.701 -10.576 -18.831 1.00 95.31 120 VAL A N 1
ATOM 954 C CA . VAL A 1 120 ? -8.018 -11.217 -18.988 1.00 95.31 120 VAL A CA 1
ATOM 955 C C . VAL A 1 120 ? -8.869 -11.079 -17.730 1.00 95.31 120 VAL A C 1
ATOM 957 O O . VAL A 1 120 ? -10.069 -10.864 -17.830 1.00 95.31 120 VAL A O 1
ATOM 960 N N . GLU A 1 121 ? -8.243 -11.104 -16.553 1.00 92.50 121 GLU A N 1
ATOM 961 C CA . GLU A 1 121 ? -8.922 -10.920 -15.270 1.00 92.50 121 GLU A CA 1
ATOM 962 C C . GLU A 1 121 ? -8.008 -10.150 -14.310 1.00 92.50 121 GLU A C 1
ATOM 964 O O . GLU A 1 121 ? -6.780 -10.283 -14.336 1.00 92.50 121 GLU A O 1
ATOM 969 N N . ARG A 1 122 ? -8.588 -9.298 -13.467 1.00 94.56 122 ARG A N 1
ATOM 970 C CA . ARG A 1 122 ? -7.879 -8.611 -12.384 1.00 94.56 122 ARG A CA 1
ATOM 971 C C . ARG A 1 122 ? -8.857 -8.249 -11.279 1.00 94.56 122 ARG A C 1
ATOM 973 O O . ARG A 1 122 ? -10.016 -7.958 -11.562 1.00 94.56 122 ARG A O 1
ATOM 980 N N . GLY A 1 123 ? -8.362 -8.158 -10.055 1.00 86.75 123 GLY A N 1
ATOM 981 C CA . GLY A 1 123 ? -9.159 -7.707 -8.922 1.00 86.75 123 GLY A CA 1
ATOM 982 C C . GLY A 1 123 ? -8.304 -7.347 -7.717 1.00 86.75 123 GLY A C 1
ATOM 983 O O . GLY A 1 123 ? -7.095 -7.588 -7.693 1.00 86.75 123 GLY A O 1
ATOM 984 N N . THR A 1 124 ? -8.949 -6.739 -6.732 1.00 86.06 124 THR A N 1
ATOM 985 C CA . THR A 1 124 ? -8.372 -6.357 -5.443 1.00 86.06 124 THR A CA 1
ATOM 986 C C . THR A 1 124 ? -9.438 -6.532 -4.372 1.00 86.06 124 THR A C 1
ATOM 988 O O . THR A 1 124 ? -10.614 -6.353 -4.680 1.00 86.06 124 THR A O 1
ATOM 991 N N . SER A 1 125 ? -9.042 -6.871 -3.149 1.00 82.50 125 SER A N 1
ATOM 992 C CA . SER A 1 125 ? -9.943 -6.787 -1.998 1.00 82.50 125 SER A CA 1
ATOM 993 C C . SER A 1 125 ? -10.174 -5.326 -1.613 1.00 82.50 125 SER A C 1
ATOM 995 O O . SER A 1 125 ? -9.226 -4.531 -1.627 1.00 82.50 125 SER A O 1
ATOM 997 N N . ASP A 1 126 ? -11.411 -5.013 -1.253 1.00 76.69 126 ASP A N 1
ATOM 998 C CA . ASP A 1 126 ? -11.895 -3.749 -0.690 1.00 76.69 126 ASP A CA 1
ATOM 999 C C . ASP A 1 126 ? -12.327 -3.887 0.784 1.00 76.69 126 ASP A C 1
ATOM 1001 O O . ASP A 1 126 ? -12.650 -2.898 1.434 1.00 76.69 126 ASP A O 1
ATOM 1005 N N . ASP A 1 127 ? -12.273 -5.101 1.334 1.00 79.19 127 ASP A N 1
ATOM 1006 C CA . ASP A 1 127 ? -12.590 -5.380 2.730 1.00 79.19 127 ASP A CA 1
ATOM 1007 C C . ASP A 1 127 ? -11.649 -4.667 3.713 1.00 79.19 127 ASP A C 1
ATOM 1009 O O . ASP A 1 127 ? -10.424 -4.633 3.556 1.00 79.19 127 ASP A O 1
ATOM 1013 N N . THR A 1 128 ? -12.240 -4.142 4.785 1.00 83.50 128 THR A N 1
ATOM 1014 C CA . THR A 1 128 ? -11.518 -3.495 5.884 1.00 83.50 128 THR A CA 1
ATOM 1015 C C . THR A 1 128 ? -10.768 -4.526 6.728 1.00 83.50 128 THR A C 1
ATOM 1017 O O . THR A 1 128 ? -11.250 -5.631 6.979 1.00 83.50 128 THR A O 1
ATOM 1020 N N . PHE A 1 129 ? -9.592 -4.151 7.226 1.00 85.81 129 PHE A N 1
ATOM 1021 C CA . PHE A 1 129 ? -8.815 -4.968 8.157 1.00 85.81 129 PHE A CA 1
ATOM 1022 C C . PHE A 1 129 ? -8.356 -4.143 9.365 1.00 85.81 129 PHE A C 1
ATOM 1024 O O . PHE A 1 129 ? -8.427 -2.915 9.370 1.00 85.81 129 PHE A O 1
ATOM 1031 N N . TRP A 1 130 ? -7.905 -4.815 10.420 1.00 88.12 130 TRP A N 1
ATOM 1032 C CA . TRP A 1 130 ? -7.408 -4.170 11.632 1.00 88.12 130 TRP A CA 1
ATOM 1033 C C . TRP A 1 130 ? -5.903 -3.901 11.525 1.00 88.12 130 TRP A C 1
ATOM 1035 O O . TRP A 1 130 ? -5.127 -4.776 11.141 1.00 88.12 130 TRP A O 1
ATOM 1045 N N . LEU A 1 131 ? -5.478 -2.712 11.934 1.00 91.75 131 LEU A N 1
ATOM 1046 C CA . LEU A 1 131 ? -4.102 -2.423 12.324 1.00 91.75 131 LEU A CA 1
ATOM 1047 C C . LEU A 1 131 ? -4.055 -2.392 13.850 1.00 91.75 131 LEU A C 1
ATOM 1049 O O . LEU A 1 131 ? -4.796 -1.636 14.475 1.00 91.75 131 LEU A O 1
ATOM 1053 N N . GLU A 1 132 ? -3.208 -3.229 14.440 1.00 91.56 132 GLU A N 1
ATOM 1054 C CA . GLU A 1 132 ? -3.047 -3.364 15.892 1.00 91.56 132 GLU A CA 1
ATOM 1055 C C . GLU A 1 132 ? -1.635 -2.938 16.316 1.00 91.56 132 GLU A C 1
ATOM 1057 O O . GLU A 1 132 ? -0.653 -3.442 15.771 1.00 91.56 132 GLU A O 1
ATOM 1062 N N . ASP A 1 133 ? -1.527 -2.024 17.279 1.00 90.25 133 ASP A N 1
ATOM 1063 C CA . ASP A 1 133 ? -0.262 -1.644 17.922 1.00 90.25 133 ASP A CA 1
ATOM 1064 C C . ASP A 1 133 ? -0.268 -2.011 19.420 1.00 90.25 133 ASP A C 1
ATOM 1066 O O . ASP A 1 133 ? -1.149 -2.724 19.8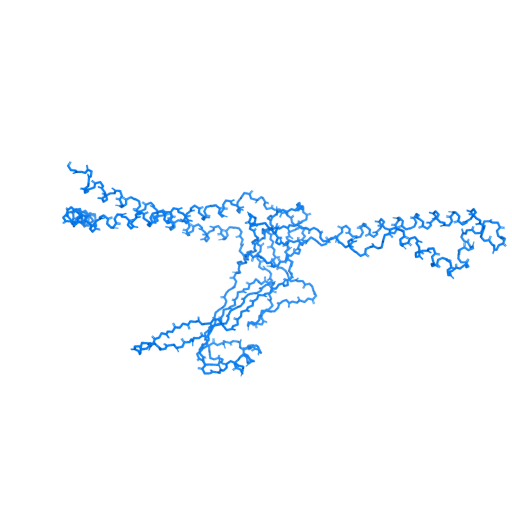98 1.00 90.25 133 ASP A O 1
ATOM 1070 N N . ASP A 1 134 ? 0.722 -1.543 20.186 1.00 87.25 134 ASP A N 1
ATOM 1071 C CA . ASP A 1 134 ? 0.814 -1.783 21.634 1.00 87.25 134 ASP A CA 1
ATOM 1072 C C . ASP A 1 134 ? -0.297 -1.092 22.446 1.00 87.25 134 ASP A C 1
ATOM 1074 O O . ASP A 1 134 ? -0.477 -1.386 23.629 1.00 87.25 134 ASP A O 1
ATOM 1078 N N . THR A 1 135 ? -1.038 -0.163 21.839 1.00 83.25 135 THR A N 1
ATOM 1079 C CA . THR A 1 135 ? -2.037 0.666 22.519 1.00 83.25 135 THR A CA 1
ATOM 1080 C C . THR A 1 135 ? -3.481 0.358 22.153 1.00 83.25 135 THR A C 1
ATOM 1082 O O . THR A 1 135 ? -4.376 0.732 22.918 1.00 83.25 135 THR A O 1
ATOM 1085 N N . GLY A 1 136 ? -3.726 -0.308 21.027 1.00 86.19 136 GLY A N 1
ATOM 1086 C CA . GLY A 1 136 ? -5.067 -0.640 20.572 1.00 86.19 136 GLY A CA 1
ATOM 1087 C C . GLY A 1 136 ? -5.129 -1.078 19.113 1.00 86.19 136 GLY A C 1
ATOM 1088 O O . GLY A 1 136 ? -4.133 -1.454 18.499 1.00 86.19 136 GLY A O 1
ATOM 1089 N N . ARG A 1 137 ? -6.346 -1.037 18.560 1.00 87.12 137 ARG A N 1
ATOM 1090 C CA . ARG A 1 137 ? -6.634 -1.385 17.166 1.00 87.12 137 ARG A CA 1
ATOM 1091 C C . ARG A 1 137 ? -7.394 -0.273 16.453 1.00 87.12 137 ARG A C 1
ATOM 1093 O O . ARG A 1 137 ? -8.241 0.390 17.049 1.00 87.12 137 ARG A O 1
ATOM 1100 N N . VAL A 1 138 ? -7.112 -0.105 15.168 1.00 89.25 138 VAL A N 1
ATOM 1101 C CA . VAL A 1 138 ? -7.779 0.837 14.263 1.00 89.25 138 VAL A CA 1
ATOM 1102 C C . VAL A 1 138 ? -8.178 0.112 12.983 1.00 89.25 138 VAL A C 1
ATOM 1104 O O . VAL A 1 138 ? -7.434 -0.733 12.485 1.00 89.25 138 VAL A O 1
ATOM 1107 N N . ALA A 1 139 ? -9.368 0.397 12.469 1.00 89.25 139 ALA A N 1
ATOM 1108 C CA . ALA A 1 139 ? -9.818 -0.156 11.202 1.00 89.25 139 ALA A CA 1
ATOM 1109 C C . ALA A 1 139 ? -9.107 0.569 10.054 1.00 89.25 139 ALA A C 1
ATOM 1111 O O . ALA A 1 139 ? -8.884 1.779 10.120 1.00 89.25 139 ALA A O 1
ATOM 1112 N N . VAL A 1 140 ? -8.760 -0.153 8.995 1.00 89.00 140 VAL A N 1
ATOM 1113 C CA . VAL A 1 140 ? -8.109 0.388 7.800 1.00 89.00 140 VAL A CA 1
ATOM 1114 C C . VAL A 1 140 ? -8.890 -0.067 6.577 1.00 89.00 140 VAL A C 1
ATOM 1116 O O . VAL A 1 140 ? -8.991 -1.266 6.316 1.00 89.00 140 VAL A O 1
ATOM 1119 N N . ASP A 1 141 ? -9.440 0.894 5.841 1.00 89.50 141 ASP A N 1
ATOM 1120 C CA . ASP A 1 141 ? -10.135 0.663 4.575 1.00 89.50 141 ASP A CA 1
ATOM 1121 C C . ASP A 1 141 ? -9.130 0.735 3.411 1.00 89.50 141 ASP A C 1
ATOM 1123 O O . ASP A 1 141 ? -8.608 1.809 3.129 1.00 89.50 141 ASP A O 1
ATOM 1127 N N . PRO A 1 142 ? -8.833 -0.366 2.699 1.00 88.12 142 PRO A N 1
ATOM 1128 C CA . PRO A 1 142 ? -7.851 -0.353 1.616 1.00 88.12 142 PRO A CA 1
ATOM 1129 C C . PRO A 1 142 ? -8.299 0.423 0.365 1.00 88.12 142 PRO A C 1
ATOM 1131 O O . PRO A 1 142 ? -7.492 0.602 -0.556 1.00 88.12 142 PRO A O 1
ATOM 1134 N N . ALA A 1 143 ? -9.556 0.865 0.280 1.00 84.06 143 ALA A N 1
ATOM 1135 C CA . ALA A 1 143 ? -10.071 1.567 -0.885 1.00 84.06 143 ALA A CA 1
ATOM 1136 C C . ALA A 1 143 ? -9.312 2.882 -1.148 1.00 84.06 143 ALA A C 1
ATOM 1138 O O . ALA A 1 143 ? -9.123 3.719 -0.270 1.00 84.06 143 ALA A O 1
ATOM 1139 N N . GLY A 1 144 ? -8.867 3.072 -2.394 1.00 84.44 144 GLY A N 1
ATOM 1140 C CA . GLY A 1 144 ? -8.135 4.274 -2.818 1.00 84.44 144 GLY A CA 1
ATOM 1141 C C . GLY A 1 144 ? -6.660 4.321 -2.399 1.00 84.44 144 GLY A C 1
ATOM 1142 O O . GLY A 1 144 ? -5.937 5.217 -2.831 1.00 84.44 144 GLY A O 1
ATOM 1143 N N . ALA A 1 145 ? -6.171 3.355 -1.615 1.00 88.62 145 ALA A N 1
ATOM 1144 C CA . ALA A 1 145 ? -4.781 3.343 -1.173 1.00 88.62 145 ALA A CA 1
ATOM 1145 C C . ALA A 1 145 ? -3.798 2.949 -2.291 1.00 88.62 145 ALA A C 1
ATOM 1147 O O . ALA A 1 145 ? -4.014 2.011 -3.065 1.00 88.62 145 ALA A O 1
ATOM 1148 N N . GLU A 1 146 ? -2.629 3.596 -2.312 1.00 90.81 146 GLU A N 1
ATOM 1149 C CA . GLU A 1 146 ? -1.426 3.010 -2.902 1.00 90.81 146 GLU A CA 1
ATOM 1150 C C . GLU A 1 146 ? -0.974 1.877 -1.968 1.00 90.81 146 GLU A C 1
ATOM 1152 O O . GLU A 1 146 ? -0.534 2.135 -0.851 1.00 90.81 146 GLU A O 1
ATOM 1157 N N . ILE A 1 147 ? -1.102 0.617 -2.400 1.00 91.75 147 ILE A N 1
ATOM 1158 C CA . ILE A 1 147 ? -0.779 -0.545 -1.556 1.00 91.75 147 ILE A CA 1
ATOM 1159 C C . ILE A 1 147 ? 0.511 -1.223 -2.011 1.00 91.75 147 ILE A C 1
ATOM 1161 O O . ILE A 1 147 ? 0.654 -1.620 -3.176 1.00 91.75 147 ILE A O 1
ATOM 1165 N N . GLN A 1 148 ? 1.437 -1.386 -1.065 1.00 90.94 148 GLN A N 1
ATOM 1166 C CA . GLN A 1 148 ? 2.679 -2.137 -1.224 1.00 90.94 148 GLN A CA 1
ATOM 1167 C C . GLN A 1 148 ? 2.613 -3.416 -0.391 1.00 90.94 148 GLN A C 1
ATOM 1169 O O . GLN A 1 148 ? 2.760 -3.405 0.827 1.00 90.94 148 GLN A O 1
ATOM 1174 N N . ALA A 1 149 ? 2.378 -4.531 -1.073 1.00 91.69 149 ALA A N 1
ATOM 1175 C CA . ALA A 1 149 ? 2.309 -5.848 -0.461 1.00 91.69 149 ALA A CA 1
ATOM 1176 C C . ALA A 1 149 ? 3.696 -6.472 -0.281 1.00 91.69 149 ALA A C 1
ATOM 1178 O O . ALA A 1 149 ? 4.588 -6.292 -1.114 1.00 91.69 149 ALA A O 1
ATOM 1179 N N . ARG A 1 150 ? 3.844 -7.265 0.783 1.00 88.94 150 ARG A N 1
ATOM 1180 C CA . ARG A 1 150 ? 5.081 -7.983 1.102 1.00 88.94 150 ARG A CA 1
ATOM 1181 C C . ARG A 1 150 ? 5.241 -9.247 0.272 1.00 88.94 150 ARG A C 1
ATOM 1183 O O . ARG A 1 150 ? 6.340 -9.572 -0.172 1.00 88.94 150 ARG A O 1
ATOM 1190 N N . TYR A 1 151 ? 4.137 -9.955 0.066 1.00 92.44 151 TYR A N 1
ATOM 1191 C CA . TYR A 1 151 ? 4.118 -11.219 -0.652 1.00 92.44 151 TYR A CA 1
ATOM 1192 C C . TYR A 1 151 ? 3.690 -10.994 -2.091 1.00 92.44 151 TYR A C 1
ATOM 1194 O O . TYR A 1 151 ? 2.708 -10.297 -2.350 1.00 92.44 151 TYR A O 1
ATOM 1202 N N . LYS A 1 152 ? 4.430 -11.603 -3.019 1.00 94.38 152 LYS A N 1
ATOM 1203 C CA . LYS A 1 152 ? 4.125 -11.603 -4.444 1.00 94.38 152 LYS A CA 1
ATOM 1204 C C . LYS A 1 152 ? 4.413 -12.971 -5.038 1.00 94.38 152 LYS A C 1
ATOM 1206 O O . LYS A 1 152 ? 5.571 -13.329 -5.253 1.00 94.38 152 LYS A O 1
ATOM 1211 N N . ASP A 1 153 ? 3.352 -13.688 -5.357 1.00 94.25 153 ASP A N 1
ATOM 1212 C CA . ASP A 1 153 ? 3.418 -14.991 -5.992 1.00 94.25 153 ASP A CA 1
ATOM 1213 C C . ASP A 1 153 ? 3.184 -14.849 -7.497 1.00 94.25 153 ASP A C 1
ATOM 1215 O O . ASP A 1 153 ? 2.373 -14.039 -7.955 1.00 94.25 153 ASP A O 1
ATOM 1219 N N . ASN A 1 154 ? 3.932 -15.620 -8.287 1.00 94.75 154 ASN A N 1
ATOM 1220 C CA . ASN A 1 154 ? 3.782 -15.643 -9.736 1.00 94.75 154 ASN A CA 1
ATOM 1221 C C . ASN A 1 154 ? 3.744 -17.081 -10.230 1.00 94.75 154 ASN A C 1
ATOM 1223 O O . ASN A 1 154 ? 4.673 -17.852 -9.988 1.00 94.75 154 ASN A O 1
ATOM 1227 N N . TRP A 1 155 ? 2.721 -17.399 -11.011 1.00 94.44 155 TRP A N 1
ATOM 1228 C CA . TRP A 1 155 ? 2.584 -18.687 -11.672 1.00 94.44 155 TRP A CA 1
ATOM 1229 C C . TRP A 1 155 ? 2.534 -18.478 -13.175 1.00 94.44 155 TRP A C 1
ATOM 1231 O O . TRP A 1 155 ? 1.968 -17.508 -13.681 1.00 94.44 155 TRP A O 1
ATOM 1241 N N . ARG A 1 156 ? 3.145 -19.400 -13.910 1.00 93.88 156 ARG A N 1
ATOM 1242 C CA . ARG A 1 156 ? 3.029 -19.456 -15.364 1.00 93.88 156 ARG A CA 1
ATOM 1243 C C . ARG A 1 156 ? 2.493 -20.818 -15.732 1.00 93.88 156 ARG A C 1
ATOM 1245 O O . ARG A 1 156 ? 3.144 -21.819 -15.444 1.00 93.88 156 ARG A O 1
ATOM 1252 N N . SER A 1 157 ? 1.352 -20.820 -16.400 1.00 92.19 157 SER A N 1
ATOM 1253 C CA . SER A 1 157 ? 0.801 -22.014 -17.009 1.00 92.19 157 SER A CA 1
ATOM 1254 C C . SER A 1 157 ? 0.994 -21.965 -18.510 1.00 92.19 157 SER A C 1
ATOM 1256 O O . SER A 1 157 ? 0.652 -20.975 -19.144 1.00 92.19 157 SER A O 1
ATOM 1258 N N . ARG A 1 158 ? 1.559 -23.030 -19.082 1.00 89.44 158 ARG A N 1
ATOM 1259 C CA . ARG A 1 158 ? 1.626 -23.201 -20.543 1.00 89.44 158 ARG A CA 1
ATOM 1260 C C . ARG A 1 158 ? 0.400 -23.921 -21.093 1.00 89.44 158 ARG A C 1
ATOM 1262 O O . ARG A 1 158 ? 0.054 -23.714 -22.248 1.00 89.44 158 ARG A O 1
ATOM 1269 N N . SER A 1 159 ? -0.200 -24.778 -20.271 1.00 89.56 159 SER A N 1
ATOM 1270 C CA . SER A 1 159 ? -1.440 -25.480 -20.559 1.00 89.56 159 SER A CA 1
ATOM 1271 C C . SER A 1 159 ? -2.077 -25.935 -19.246 1.00 89.56 159 SER A C 1
ATOM 1273 O O . SER A 1 159 ? -1.444 -26.636 -18.452 1.00 89.56 159 SER A O 1
ATOM 1275 N N . GLY A 1 160 ? -3.322 -25.527 -19.007 1.00 89.31 160 GLY A N 1
ATOM 1276 C CA . GLY A 1 160 ? -4.114 -25.946 -17.854 1.00 89.31 160 GLY A CA 1
ATOM 1277 C C . GLY A 1 160 ? -3.412 -25.715 -16.522 1.00 89.31 160 GLY A C 1
ATOM 1278 O O . GLY A 1 160 ? -2.878 -24.647 -16.254 1.00 89.31 160 GLY A O 1
ATOM 1279 N N . LEU A 1 161 ? -3.361 -26.742 -15.681 1.00 90.19 161 LEU A N 1
ATOM 1280 C CA . LEU A 1 161 ? -2.740 -26.656 -14.356 1.00 90.19 161 LEU A CA 1
ATOM 1281 C C . LEU A 1 161 ? -1.208 -26.798 -14.368 1.00 90.19 161 LEU A C 1
ATOM 1283 O O . LEU A 1 161 ? -0.581 -26.745 -13.310 1.00 90.19 161 LEU A O 1
ATOM 1287 N N . ALA A 1 162 ? -0.577 -26.984 -15.532 1.00 88.69 162 ALA A N 1
ATOM 1288 C CA . ALA A 1 162 ? 0.873 -27.136 -15.601 1.00 88.69 162 ALA A CA 1
ATOM 1289 C C . ALA A 1 162 ? 1.573 -25.896 -15.018 1.00 88.69 162 ALA A C 1
ATOM 1291 O O . ALA A 1 162 ? 1.296 -24.776 -15.429 1.00 88.69 162 ALA A O 1
ATOM 1292 N N . GLY A 1 163 ? 2.496 -26.086 -14.072 1.00 84.56 163 GLY A N 1
ATOM 1293 C CA . GLY A 1 163 ? 3.204 -24.981 -13.408 1.00 84.56 163 GLY A CA 1
ATOM 1294 C C . GLY A 1 163 ? 2.468 -24.356 -12.215 1.00 84.56 163 GLY A C 1
ATOM 1295 O O . GLY A 1 163 ? 3.019 -23.461 -11.572 1.00 84.56 163 GLY A O 1
ATOM 1296 N N . ILE A 1 164 ? 1.271 -24.840 -11.871 1.00 88.31 164 ILE A N 1
ATOM 1297 C CA . ILE A 1 164 ? 0.544 -24.462 -10.654 1.00 88.31 164 ILE A CA 1
ATOM 1298 C C . ILE A 1 164 ? 0.726 -25.579 -9.622 1.00 88.31 164 ILE A C 1
ATOM 1300 O O . ILE A 1 164 ? 0.131 -26.645 -9.725 1.00 88.31 164 ILE A O 1
ATOM 1304 N N . ALA A 1 165 ? 1.574 -25.338 -8.618 1.00 84.62 165 ALA A N 1
ATOM 1305 C CA . ALA A 1 165 ? 1.932 -26.354 -7.623 1.00 84.62 165 ALA A CA 1
ATOM 1306 C C . ALA A 1 165 ? 0.776 -26.729 -6.677 1.00 84.62 165 ALA A C 1
ATOM 1308 O O . ALA A 1 165 ? 0.730 -27.847 -6.173 1.00 84.62 165 ALA A O 1
ATOM 1309 N N . ARG A 1 166 ? -0.135 -25.787 -6.405 1.00 85.75 166 ARG A N 1
ATOM 1310 C CA . ARG A 1 166 ? -1.295 -25.969 -5.521 1.00 85.75 166 ARG A CA 1
ATOM 1311 C C . ARG A 1 166 ? -2.544 -25.412 -6.208 1.00 85.75 166 ARG A C 1
ATOM 1313 O O . ARG A 1 166 ? -2.825 -24.225 -6.057 1.00 85.75 166 ARG A O 1
ATOM 1320 N N . PRO A 1 167 ? -3.240 -26.219 -7.021 1.00 84.75 167 PRO A N 1
ATOM 1321 C CA . PRO A 1 167 ? -4.434 -25.763 -7.715 1.00 84.75 167 PRO A CA 1
ATOM 1322 C C . PRO A 1 167 ? -5.591 -25.568 -6.729 1.00 84.75 167 PRO A C 1
ATOM 1324 O O . PRO A 1 167 ? -5.918 -26.457 -5.946 1.00 84.75 167 PRO A O 1
ATOM 1327 N N . THR A 1 168 ? -6.207 -24.392 -6.778 1.00 89.00 168 THR A N 1
ATOM 1328 C CA . THR A 1 168 ? -7.432 -24.032 -6.056 1.00 89.00 168 THR A CA 1
ATOM 1329 C C . THR A 1 168 ? -8.662 -24.247 -6.949 1.00 89.00 168 THR A C 1
ATOM 1331 O O . THR A 1 168 ? -8.514 -24.320 -8.175 1.00 89.00 168 THR A O 1
ATOM 1334 N N . PRO A 1 169 ? -9.888 -24.310 -6.386 1.00 88.19 169 PRO A N 1
ATOM 1335 C CA . PRO A 1 169 ? -11.118 -24.392 -7.182 1.00 88.19 169 PRO A CA 1
ATOM 1336 C C . PRO A 1 169 ? -11.238 -23.279 -8.232 1.00 88.19 169 PRO A C 1
ATOM 1338 O O . PRO A 1 169 ? -11.744 -23.524 -9.324 1.00 88.19 169 PRO A O 1
ATOM 1341 N N . TYR A 1 170 ? -10.688 -22.095 -7.937 1.00 89.12 170 TYR A N 1
ATOM 1342 C CA . TYR A 1 170 ? -10.599 -20.989 -8.887 1.00 89.12 170 TYR A CA 1
ATOM 1343 C C . TYR A 1 170 ? -9.876 -21.388 -10.182 1.00 89.12 170 TYR A C 1
ATOM 1345 O O . TYR A 1 170 ? -10.391 -21.129 -11.263 1.00 89.12 170 TYR A O 1
ATOM 1353 N N . PHE A 1 171 ? -8.711 -22.046 -10.108 1.00 90.62 171 PHE A N 1
ATOM 1354 C CA . PHE A 1 171 ? -7.972 -22.421 -11.319 1.00 90.62 171 PHE A CA 1
ATOM 1355 C C . PHE A 1 171 ? -8.752 -23.413 -12.185 1.00 90.62 171 PHE A C 1
ATOM 1357 O O . PHE A 1 171 ? -8.723 -23.303 -13.408 1.00 90.62 171 PHE A O 1
ATOM 1364 N N . ILE A 1 172 ? -9.457 -24.365 -11.566 1.00 89.62 172 ILE A N 1
ATOM 1365 C CA . ILE A 1 172 ? -10.279 -25.343 -12.289 1.00 89.62 172 ILE A CA 1
ATOM 1366 C C . ILE A 1 172 ? -11.369 -24.626 -13.095 1.00 89.62 172 ILE A C 1
ATOM 1368 O O . ILE A 1 172 ? -11.473 -24.828 -14.304 1.00 89.62 172 ILE A O 1
ATOM 1372 N N . ASP A 1 173 ? -12.131 -23.749 -12.440 1.00 89.88 173 ASP A N 1
ATOM 1373 C CA . ASP A 1 173 ? -13.195 -22.965 -13.072 1.00 89.88 173 ASP A CA 1
ATOM 1374 C C . ASP A 1 173 ? -12.659 -22.013 -14.155 1.00 89.88 173 ASP A C 1
ATOM 1376 O O . ASP A 1 173 ? -13.177 -21.949 -15.276 1.00 89.88 173 ASP A O 1
ATOM 1380 N N . PHE A 1 174 ? -11.537 -21.349 -13.862 1.00 92.38 174 PHE A N 1
ATOM 1381 C CA . PHE A 1 174 ? -10.874 -20.445 -14.791 1.00 92.38 174 PHE A CA 1
ATOM 1382 C C . PHE A 1 174 ? -10.515 -21.148 -16.105 1.00 92.38 174 PHE A C 1
ATOM 1384 O O . PHE A 1 174 ? -10.843 -20.637 -17.178 1.00 92.38 174 PHE A O 1
ATOM 1391 N N . PHE A 1 175 ? -9.877 -22.323 -16.046 1.00 93.56 175 PHE A N 1
ATOM 1392 C CA . PHE A 1 175 ? -9.466 -23.052 -17.249 1.00 93.56 175 PHE A CA 1
ATOM 1393 C C . PHE A 1 175 ? -10.632 -23.690 -18.006 1.00 93.56 175 PHE A C 1
ATOM 1395 O O . PHE A 1 175 ? -10.559 -23.770 -19.235 1.00 93.56 175 PHE A O 1
ATOM 1402 N N . ASN A 1 176 ? -11.702 -24.092 -17.315 1.00 91.88 176 ASN A N 1
ATOM 1403 C CA . ASN A 1 176 ? -12.936 -24.540 -17.966 1.00 91.88 176 ASN A CA 1
ATOM 1404 C C . ASN A 1 176 ? -13.559 -23.420 -18.811 1.00 91.88 176 ASN A C 1
ATOM 1406 O O . ASN A 1 176 ? -14.059 -23.679 -19.903 1.00 91.88 176 ASN A O 1
ATOM 1410 N N . THR A 1 177 ? -13.471 -22.177 -18.334 1.00 90.88 177 THR A N 1
ATOM 1411 C CA . THR A 1 177 ? -14.055 -21.008 -19.004 1.00 90.88 177 THR A CA 1
ATOM 1412 C C . THR A 1 177 ? -13.147 -20.427 -20.093 1.00 90.88 177 THR A C 1
ATOM 1414 O O . THR A 1 177 ? -13.615 -20.072 -21.173 1.00 90.88 177 THR A O 1
ATOM 1417 N N . HIS A 1 178 ? -11.838 -20.330 -19.841 1.00 90.38 178 HIS A N 1
ATOM 1418 C CA . HIS A 1 178 ? -10.906 -19.599 -20.712 1.00 90.38 178 HIS A CA 1
ATOM 1419 C C . HIS A 1 178 ? -10.094 -20.501 -21.656 1.00 90.38 178 HIS A C 1
ATOM 1421 O O . HIS A 1 178 ? -9.525 -20.011 -22.633 1.00 90.38 178 HIS A O 1
ATOM 1427 N N . GLY A 1 179 ? -10.092 -21.816 -21.420 1.00 90.19 179 GLY A N 1
ATOM 1428 C CA . GLY A 1 179 ? -9.445 -22.813 -22.268 1.00 90.19 179 GLY A CA 1
ATOM 1429 C C . GLY A 1 179 ? -8.089 -23.290 -21.742 1.00 90.19 179 GLY A C 1
ATOM 1430 O O . GLY A 1 179 ? -7.223 -22.522 -21.332 1.00 90.19 179 GLY A O 1
ATOM 1431 N N . VAL A 1 180 ? -7.877 -24.604 -21.813 1.00 91.25 180 VAL A N 1
ATOM 1432 C CA . VAL A 1 180 ? -6.723 -25.303 -21.217 1.00 91.25 180 VAL A CA 1
ATOM 1433 C C . VAL A 1 180 ? -5.457 -25.215 -22.086 1.00 91.25 180 VAL A C 1
ATOM 1435 O O . VAL A 1 180 ? -4.351 -25.406 -21.594 1.00 91.25 180 VAL A O 1
ATOM 1438 N N . THR A 1 181 ? -5.568 -24.942 -23.385 1.00 90.44 181 THR A N 1
ATOM 1439 C CA . THR A 1 181 ? -4.426 -24.978 -24.326 1.00 90.44 181 THR A CA 1
ATOM 1440 C C . THR A 1 181 ? -3.629 -23.674 -24.392 1.00 90.44 181 THR A C 1
ATOM 1442 O O . THR A 1 181 ? -2.559 -23.637 -24.997 1.00 90.44 181 THR A O 1
ATOM 1445 N N . ARG A 1 182 ? -4.143 -22.598 -23.789 1.00 91.62 182 ARG A N 1
ATOM 1446 C CA . ARG A 1 182 ? -3.530 -21.266 -23.800 1.00 91.62 182 ARG A CA 1
ATOM 1447 C C . ARG A 1 182 ? -2.487 -21.124 -22.693 1.00 91.62 182 ARG A C 1
ATOM 1449 O O . ARG A 1 182 ? -2.527 -21.808 -21.671 1.00 91.62 182 ARG A O 1
ATOM 1456 N N . THR A 1 183 ? -1.550 -20.201 -22.906 1.00 94.25 183 THR A N 1
ATOM 1457 C CA . THR A 1 183 ? -0.523 -19.852 -21.920 1.00 94.25 183 THR A CA 1
ATOM 1458 C C . THR A 1 183 ? -0.972 -18.650 -21.096 1.00 94.25 183 THR A C 1
ATOM 1460 O O . THR A 1 183 ? -1.281 -17.595 -21.647 1.00 94.25 183 THR A O 1
ATOM 1463 N N . TYR A 1 184 ? -0.937 -18.796 -19.774 1.00 95.69 184 TYR A N 1
ATOM 1464 C CA . TYR A 1 184 ? -1.334 -17.773 -18.817 1.00 95.69 184 TYR A CA 1
ATOM 1465 C C . TYR A 1 184 ? -0.216 -17.436 -17.835 1.00 95.69 184 TYR A C 1
ATOM 1467 O O . TYR A 1 184 ? 0.599 -18.279 -17.448 1.00 95.69 184 TYR A O 1
ATOM 1475 N N . ARG A 1 185 ? -0.211 -16.183 -17.392 1.00 95.88 185 ARG A N 1
ATOM 1476 C CA . ARG A 1 185 ? 0.583 -15.683 -16.278 1.00 95.88 185 ARG A CA 1
ATOM 1477 C C . ARG A 1 185 ? -0.366 -15.178 -15.203 1.00 95.88 185 ARG A C 1
ATOM 1479 O O . ARG A 1 185 ? -1.199 -14.318 -15.457 1.00 95.88 185 ARG A O 1
ATOM 1486 N N . PHE A 1 186 ? -0.194 -15.702 -14.004 1.00 96.12 186 PHE A N 1
ATOM 1487 C CA . PHE A 1 186 ? -0.952 -15.326 -12.826 1.00 96.12 186 PHE A CA 1
ATOM 1488 C C . PHE A 1 186 ? -0.011 -14.618 -11.860 1.00 96.12 186 PHE A C 1
ATOM 1490 O O . PHE A 1 186 ? 1.081 -15.119 -11.581 1.00 96.12 186 PHE A O 1
ATOM 1497 N N . THR A 1 187 ? -0.431 -13.473 -11.348 1.00 96.44 187 THR A N 1
ATOM 1498 C CA . THR A 1 187 ? 0.289 -12.717 -10.326 1.00 96.44 187 THR A CA 1
ATOM 1499 C C . THR A 1 187 ? -0.672 -12.424 -9.189 1.00 96.44 187 THR A C 1
ATOM 1501 O O . THR A 1 187 ? -1.756 -11.899 -9.433 1.00 96.44 187 THR A O 1
ATOM 1504 N N . GLU A 1 188 ? -0.265 -12.724 -7.961 1.00 96.50 188 GLU A N 1
ATOM 1505 C CA . GLU A 1 188 ? -1.005 -12.379 -6.749 1.00 96.50 188 GLU A CA 1
ATOM 1506 C C . GLU A 1 188 ? -0.091 -11.662 -5.763 1.00 96.50 188 GLU A C 1
ATOM 1508 O O . GLU A 1 188 ? 1.045 -12.069 -5.536 1.00 96.50 188 GLU A O 1
ATOM 1513 N N . GLU A 1 189 ? -0.591 -10.586 -5.181 1.00 96.69 189 GLU A N 1
ATOM 1514 C CA . GLU A 1 189 ? 0.072 -9.771 -4.175 1.00 96.69 189 GLU A CA 1
ATOM 1515 C C . GLU A 1 189 ? -0.789 -9.759 -2.915 1.00 96.69 189 GLU A C 1
ATOM 1517 O O . GLU A 1 189 ? -2.010 -9.653 -3.024 1.00 96.69 189 GLU A O 1
ATOM 1522 N N . ARG A 1 190 ? -0.181 -9.908 -1.731 1.00 95.56 190 ARG A N 1
ATOM 1523 C CA . ARG A 1 190 ? -0.921 -10.103 -0.471 1.00 95.56 190 ARG A CA 1
ATOM 1524 C C . ARG A 1 190 ? -0.273 -9.398 0.717 1.00 95.56 190 ARG A C 1
ATOM 1526 O O . ARG A 1 190 ? 0.955 -9.338 0.821 1.00 95.56 190 ARG A O 1
ATOM 1533 N N . ILE A 1 191 ? -1.120 -8.931 1.631 1.00 94.56 191 ILE A N 1
ATOM 1534 C CA . ILE A 1 191 ? -0.755 -8.593 3.012 1.00 94.56 191 ILE A CA 1
ATOM 1535 C C . ILE A 1 191 ? -1.332 -9.694 3.887 1.00 94.56 191 ILE A C 1
ATOM 1537 O O . ILE A 1 191 ? -2.543 -9.908 3.883 1.00 94.56 191 ILE A O 1
ATOM 1541 N N . ASN A 1 192 ? -0.488 -10.422 4.604 1.00 94.44 192 ASN A N 1
ATOM 1542 C CA . ASN A 1 192 ? -0.932 -11.521 5.445 1.00 94.44 192 ASN A CA 1
ATOM 1543 C C . ASN A 1 192 ? -1.239 -11.032 6.861 1.00 94.44 192 ASN A C 1
ATOM 1545 O O . ASN A 1 192 ? -0.762 -9.994 7.322 1.00 94.44 192 ASN A O 1
ATOM 1549 N N . ARG A 1 193 ? -2.013 -11.835 7.591 1.00 92.12 193 ARG A N 1
ATOM 1550 C CA . ARG A 1 193 ? -2.182 -11.643 9.030 1.00 92.12 193 ARG A CA 1
ATOM 1551 C C . ARG A 1 193 ? -0.820 -11.738 9.720 1.00 92.12 193 ARG A C 1
ATOM 1553 O O . ARG A 1 193 ? -0.089 -12.701 9.510 1.00 92.12 193 ARG A O 1
ATOM 1560 N N . GLY A 1 194 ? -0.532 -10.791 10.606 1.00 91.62 194 GLY A N 1
ATOM 1561 C CA . GLY A 1 194 ? 0.724 -10.747 11.352 1.00 91.62 194 GLY A CA 1
ATOM 1562 C C . GLY A 1 194 ? 1.840 -9.970 10.657 1.00 91.62 194 GLY A C 1
ATOM 1563 O O . GLY A 1 194 ? 2.889 -9.788 11.270 1.00 91.62 194 GLY A O 1
ATOM 1564 N N . ASP A 1 195 ? 1.634 -9.494 9.426 1.00 92.50 195 ASP A N 1
ATOM 1565 C CA . ASP A 1 195 ? 2.619 -8.634 8.776 1.00 92.50 195 ASP A CA 1
ATOM 1566 C C . ASP A 1 195 ? 2.708 -7.272 9.471 1.00 92.50 195 ASP A C 1
ATOM 1568 O O . ASP A 1 195 ? 1.673 -6.725 9.870 1.00 92.50 195 ASP A O 1
ATOM 1572 N N . PRO A 1 196 ? 3.917 -6.693 9.589 1.00 92.31 196 PRO A N 1
ATOM 1573 C CA . PRO A 1 196 ? 4.044 -5.293 9.950 1.00 92.31 196 PRO A CA 1
ATOM 1574 C C . PRO A 1 196 ? 3.383 -4.454 8.859 1.00 92.31 196 PRO A C 1
ATOM 1576 O O . PRO A 1 196 ? 3.614 -4.684 7.670 1.00 92.31 196 PRO A O 1
ATOM 1579 N N . VAL A 1 197 ? 2.565 -3.487 9.255 1.00 92.69 197 VAL A N 1
ATOM 1580 C CA . VAL A 1 197 ? 1.877 -2.600 8.329 1.00 92.69 197 VAL A CA 1
ATOM 1581 C C . VAL A 1 197 ? 2.079 -1.148 8.748 1.00 92.69 197 VAL A C 1
ATOM 1583 O O . VAL A 1 197 ? 1.927 -0.781 9.911 1.00 92.69 197 VAL A O 1
ATOM 1586 N N . TYR A 1 198 ? 2.440 -0.339 7.765 1.00 91.19 198 TYR A N 1
ATOM 1587 C CA . TYR A 1 198 ? 2.561 1.106 7.840 1.00 91.19 198 TYR A CA 1
ATOM 1588 C C . TYR A 1 198 ? 1.389 1.712 7.071 1.00 91.19 198 TYR A C 1
ATOM 1590 O O . TYR A 1 198 ? 1.155 1.346 5.912 1.00 91.19 198 TYR A O 1
ATOM 1598 N N . VAL A 1 199 ? 0.658 2.628 7.699 1.00 92.50 199 VAL A N 1
ATOM 1599 C CA . VAL A 1 199 ? -0.503 3.294 7.107 1.00 92.50 199 VAL A CA 1
ATOM 1600 C C . VAL A 1 199 ? -0.364 4.798 7.259 1.00 92.50 199 VAL A C 1
ATOM 1602 O O . VAL A 1 199 ? -0.215 5.318 8.359 1.00 92.50 199 VAL A O 1
ATOM 1605 N N . LEU A 1 200 ? -0.480 5.500 6.140 1.00 91.75 200 LEU A N 1
ATOM 1606 C CA . LEU A 1 200 ? -0.544 6.952 6.074 1.00 91.75 200 LEU A CA 1
ATOM 1607 C C . LEU A 1 200 ? -1.880 7.322 5.441 1.00 91.75 200 LEU A C 1
ATOM 1609 O O . LEU A 1 200 ? -2.106 6.954 4.290 1.00 91.75 200 LEU A O 1
ATOM 1613 N N . GLY A 1 201 ? -2.763 8.007 6.170 1.00 92.56 201 GLY A N 1
ATOM 1614 C CA . GLY A 1 201 ? -4.124 8.281 5.699 1.00 92.56 201 GLY A CA 1
ATOM 1615 C C . GLY A 1 201 ? -4.968 9.137 6.635 1.00 92.56 201 GLY A C 1
ATOM 1616 O O . GLY A 1 201 ? -4.475 9.689 7.615 1.00 92.56 201 GLY A O 1
ATOM 1617 N N . MET A 1 202 ? -6.256 9.277 6.316 1.00 91.88 202 MET A N 1
ATOM 1618 C CA . MET A 1 202 ? -7.193 10.088 7.095 1.00 91.88 202 MET A CA 1
ATOM 1619 C C . MET A 1 202 ? -7.888 9.246 8.163 1.00 91.88 202 MET A C 1
ATOM 1621 O O . MET A 1 202 ? -8.750 8.426 7.845 1.00 91.88 202 MET A O 1
ATOM 1625 N N . LEU A 1 203 ? -7.552 9.491 9.426 1.00 91.56 203 LEU A N 1
ATOM 1626 C CA . LEU A 1 203 ? -8.211 8.909 10.585 1.00 91.56 203 LEU A CA 1
ATOM 1627 C C . LEU A 1 203 ? -9.501 9.660 10.908 1.00 91.56 203 LEU A C 1
ATOM 1629 O O . LEU A 1 203 ? -9.496 10.876 11.129 1.00 91.56 203 LEU A O 1
ATOM 1633 N N . ARG A 1 204 ? -10.598 8.909 10.972 1.00 87.25 204 ARG A N 1
ATOM 1634 C CA . ARG A 1 204 ? -11.927 9.381 11.357 1.00 87.25 204 ARG A CA 1
ATOM 1635 C C . ARG A 1 204 ? -12.520 8.434 12.388 1.00 87.25 204 ARG A C 1
ATOM 1637 O O . ARG A 1 204 ? -12.356 7.224 12.292 1.00 87.25 204 ARG A O 1
ATOM 1644 N N . ASN A 1 205 ? -13.237 8.967 13.363 1.00 82.31 205 ASN A N 1
ATOM 1645 C CA . ASN A 1 205 ? -14.046 8.156 14.259 1.00 82.31 205 ASN A CA 1
ATOM 1646 C C . ASN A 1 205 ? -15.427 7.940 13.622 1.00 82.31 205 ASN A C 1
ATOM 1648 O O . ASN A 1 205 ? -16.190 8.897 13.456 1.00 82.31 205 ASN A O 1
ATOM 1652 N N . LEU A 1 206 ? -15.733 6.699 13.239 1.00 68.75 206 LEU A N 1
ATOM 1653 C CA . LEU A 1 206 ? -17.074 6.303 12.822 1.00 68.75 206 LEU A CA 1
ATOM 1654 C C . LEU A 1 206 ? -17.942 6.204 14.076 1.00 68.75 206 LEU A C 1
ATOM 1656 O O . LEU A 1 206 ? -17.934 5.205 14.797 1.00 68.75 206 LEU A O 1
ATOM 1660 N N . ARG A 1 207 ? -18.675 7.278 14.352 1.00 61.69 207 ARG A N 1
ATOM 1661 C CA . ARG A 1 207 ? -19.646 7.324 15.443 1.00 61.69 207 ARG A CA 1
ATOM 1662 C C . ARG A 1 207 ? -20.939 6.649 14.994 1.00 61.69 207 ARG A C 1
ATOM 1664 O O . ARG A 1 207 ? -21.464 6.995 13.941 1.00 61.69 207 ARG A O 1
ATOM 1671 N N . SER A 1 208 ? -21.534 5.805 15.834 1.00 50.62 208 SER A N 1
ATOM 1672 C CA . SER A 1 208 ? -22.901 5.273 15.646 1.00 50.62 208 SER A CA 1
ATOM 1673 C C . SER A 1 208 ? -24.014 6.335 15.791 1.00 50.62 208 SER A C 1
ATOM 1675 O O . SER A 1 208 ? -25.136 6.010 16.177 1.00 5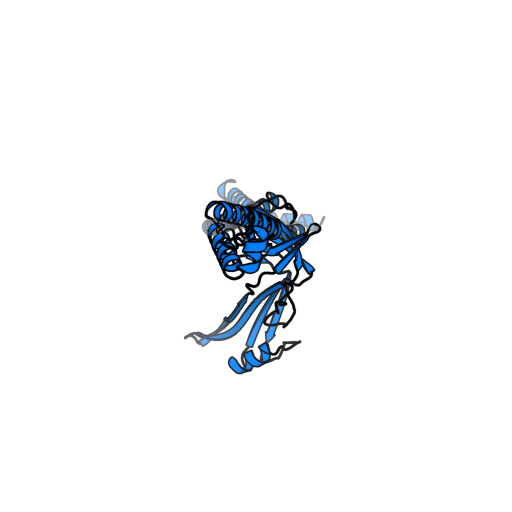0.62 208 SER A O 1
ATOM 1677 N N . HIS A 1 209 ? -23.746 7.620 15.526 1.00 49.56 209 HIS A N 1
ATOM 1678 C CA . HIS A 1 209 ? -24.731 8.689 15.731 1.00 49.56 209 HIS A CA 1
ATOM 1679 C C . HIS A 1 209 ? -25.828 8.751 14.665 1.00 49.56 209 HIS A C 1
ATOM 1681 O O . HIS A 1 209 ? -26.882 9.306 14.960 1.00 49.56 209 HIS A O 1
ATOM 1687 N N . ASP A 1 210 ? -25.649 8.150 13.486 1.00 47.34 210 ASP A N 1
ATOM 1688 C CA . ASP A 1 210 ? -26.653 8.250 12.414 1.00 47.34 210 ASP A CA 1
ATOM 1689 C C . ASP A 1 210 ? -27.941 7.444 12.692 1.00 47.34 210 ASP A C 1
ATOM 1691 O O . ASP A 1 210 ? -28.948 7.657 12.023 1.00 47.34 210 ASP A O 1
ATOM 1695 N N . ASN A 1 211 ? -27.958 6.581 13.720 1.00 49.47 211 ASN A N 1
ATOM 1696 C CA . ASN A 1 211 ? -29.111 5.737 14.071 1.00 49.47 211 ASN A CA 1
ATOM 1697 C C . ASN A 1 211 ? -29.720 6.003 15.461 1.00 49.47 211 ASN A C 1
ATOM 1699 O O . ASN A 1 211 ? -30.642 5.288 15.861 1.00 49.47 211 ASN A O 1
ATOM 1703 N N . LEU A 1 212 ? -29.249 6.998 16.225 1.00 53.56 212 LEU A N 1
ATOM 1704 C CA . LEU A 1 212 ? -29.856 7.293 17.529 1.00 53.56 212 LEU A CA 1
ATOM 1705 C C . LEU A 1 212 ? -31.109 8.172 17.346 1.00 53.56 212 LEU A C 1
ATOM 1707 O O . LEU A 1 212 ? -31.000 9.276 16.806 1.00 53.56 212 LEU A O 1
ATOM 1711 N N . PRO A 1 213 ? -32.304 7.735 17.797 1.00 56.62 213 PRO A N 1
ATOM 1712 C CA . PRO A 1 213 ? -33.502 8.563 17.729 1.00 56.62 213 PRO A CA 1
ATOM 1713 C C . PRO A 1 213 ? -33.288 9.867 18.509 1.00 56.62 213 PRO A C 1
ATOM 1715 O O . PRO A 1 213 ? -32.740 9.868 19.611 1.00 56.62 213 PRO A O 1
ATOM 1718 N N . THR A 1 214 ? -33.739 10.990 17.945 1.00 64.81 214 THR A N 1
ATOM 1719 C CA . THR A 1 214 ? -33.700 12.310 18.597 1.00 64.81 214 THR A CA 1
ATOM 1720 C C . THR A 1 214 ? -34.354 12.249 19.983 1.00 64.81 214 THR A C 1
ATOM 1722 O O . THR A 1 214 ? -35.287 11.464 20.184 1.00 64.81 214 THR A O 1
ATOM 1725 N N . ILE A 1 215 ? -33.934 13.115 20.915 1.00 60.41 215 ILE A N 1
ATOM 1726 C CA . ILE A 1 215 ? -34.473 13.180 22.292 1.00 60.41 215 ILE A CA 1
ATOM 1727 C C . ILE A 1 215 ? -36.011 13.197 22.274 1.00 60.41 215 ILE A C 1
ATOM 1729 O O . ILE A 1 215 ? -36.673 12.443 22.986 1.00 60.41 215 ILE A O 1
ATOM 1733 N N . ASP A 1 216 ? -36.588 13.981 21.364 1.00 59.31 216 ASP A N 1
ATOM 1734 C CA . ASP A 1 216 ? -38.036 14.124 21.199 1.00 59.31 216 ASP A CA 1
ATOM 1735 C C . ASP A 1 216 ? -38.731 12.856 20.683 1.00 59.31 216 ASP A C 1
ATOM 1737 O O . ASP A 1 216 ? -39.901 12.602 20.981 1.00 59.31 216 ASP A O 1
ATOM 1741 N N . THR A 1 217 ? -38.039 12.034 19.898 1.00 68.19 217 THR A N 1
ATOM 1742 C CA . THR A 1 217 ? -38.544 10.735 19.433 1.00 68.19 217 THR A CA 1
ATOM 1743 C C . THR A 1 217 ? -38.543 9.729 20.579 1.00 68.19 217 THR A C 1
ATOM 1745 O O . THR A 1 217 ? -39.548 9.047 20.783 1.00 68.19 217 THR A O 1
ATOM 1748 N N . ARG A 1 218 ? -37.496 9.723 21.415 1.00 63.12 218 ARG A N 1
ATOM 1749 C CA . ARG A 1 218 ? -37.421 8.840 22.585 1.00 63.12 218 ARG A CA 1
ATOM 1750 C C . ARG A 1 218 ? -38.418 9.215 23.683 1.00 63.12 218 ARG A C 1
ATOM 1752 O O . ARG A 1 218 ? -39.059 8.332 24.249 1.00 63.12 218 ARG A O 1
ATOM 1759 N N . ILE A 1 219 ? -38.623 10.512 23.932 1.00 61.22 219 ILE A N 1
ATOM 1760 C CA . ILE A 1 219 ? -39.664 11.006 24.851 1.00 61.22 219 ILE A CA 1
ATOM 1761 C C . ILE A 1 219 ? -41.049 10.528 24.393 1.00 61.22 219 ILE A C 1
ATOM 1763 O O . ILE A 1 219 ? -41.844 10.066 25.210 1.00 61.22 219 ILE A O 1
ATOM 1767 N N . ARG A 1 220 ? -41.347 10.600 23.088 1.00 68.12 220 ARG A N 1
ATOM 1768 C CA . ARG A 1 220 ? -42.633 10.135 22.540 1.00 68.12 220 ARG A CA 1
ATOM 1769 C C . ARG A 1 220 ? -42.833 8.631 22.709 1.00 68.12 220 ARG A C 1
ATOM 1771 O O . ARG A 1 220 ? -43.941 8.214 23.040 1.00 68.12 220 ARG A O 1
ATOM 1778 N N . GLU A 1 221 ? -41.791 7.830 22.509 1.00 73.31 221 GLU A N 1
ATOM 1779 C CA . GLU A 1 221 ? -41.843 6.380 22.728 1.00 73.31 221 GLU A CA 1
ATOM 1780 C C . GLU A 1 221 ? -42.075 6.017 24.194 1.00 73.31 221 GLU A C 1
ATOM 1782 O O . GLU A 1 221 ? -42.993 5.248 24.472 1.00 73.31 221 GLU A O 1
ATOM 1787 N N . LEU A 1 222 ? -41.321 6.619 25.122 1.00 67.62 222 LEU A N 1
ATOM 1788 C CA . LEU A 1 222 ? -41.490 6.400 26.564 1.00 67.62 222 LEU A CA 1
ATOM 1789 C C . LEU A 1 222 ? -42.898 6.787 27.024 1.00 67.62 222 LEU A C 1
ATOM 1791 O O . LEU A 1 222 ? -43.567 6.024 27.717 1.00 67.62 222 LEU A O 1
ATOM 1795 N N . LEU A 1 223 ? -43.406 7.937 26.569 1.00 66.75 223 LEU A N 1
ATOM 1796 C CA . LEU A 1 223 ? -44.773 8.359 26.875 1.00 66.75 223 LEU A CA 1
ATOM 1797 C C . LEU A 1 223 ? -45.826 7.412 26.276 1.00 66.75 223 LEU A C 1
ATOM 1799 O O . LEU A 1 223 ? -46.886 7.236 26.874 1.00 66.75 223 LEU A O 1
ATOM 1803 N N . ARG A 1 224 ? -45.571 6.798 25.113 1.00 74.69 224 ARG A N 1
ATOM 1804 C CA . ARG A 1 224 ? -46.468 5.798 24.510 1.00 74.69 224 ARG A CA 1
ATOM 1805 C C . ARG A 1 224 ? -46.465 4.493 25.305 1.00 74.69 224 ARG A C 1
ATOM 1807 O O . ARG A 1 224 ? -47.535 3.959 25.577 1.00 74.69 224 ARG A O 1
ATOM 1814 N N . GLU A 1 225 ? -45.292 4.016 25.701 1.00 75.62 225 GLU A N 1
ATOM 1815 C CA . GLU A 1 225 ? -45.118 2.809 26.514 1.00 75.62 225 GLU A CA 1
ATOM 1816 C C . GLU A 1 225 ? -45.790 2.956 27.887 1.00 75.62 225 GLU A C 1
ATOM 1818 O O . GLU A 1 225 ? -46.518 2.073 28.343 1.00 75.62 225 GLU A O 1
ATOM 1823 N N . TRP A 1 226 ? -45.630 4.113 28.530 1.00 69.88 226 TRP A N 1
ATOM 1824 C CA . TRP A 1 226 ? -46.249 4.376 29.828 1.00 69.88 226 TRP A CA 1
ATOM 1825 C C . TRP A 1 226 ? -47.766 4.555 29.731 1.00 69.88 226 TRP A C 1
ATOM 1827 O O . TRP A 1 226 ? -48.492 4.146 30.634 1.00 69.88 226 TRP A O 1
ATOM 1837 N N . LYS A 1 227 ? -48.268 5.101 28.615 1.00 69.56 227 LYS A N 1
ATOM 1838 C CA . LYS A 1 227 ? -49.710 5.146 28.324 1.00 69.56 227 LYS A CA 1
ATOM 1839 C C . LYS A 1 227 ? -50.312 3.763 28.086 1.00 69.56 227 LYS A C 1
ATOM 1841 O O . LYS A 1 227 ? -51.480 3.575 28.405 1.00 69.56 227 LYS A O 1
ATOM 1846 N N . GLN A 1 228 ? -49.555 2.818 27.526 1.00 72.75 228 GLN A N 1
ATOM 1847 C CA . GLN A 1 228 ? -49.996 1.426 27.374 1.00 72.75 228 GLN A CA 1
ATOM 1848 C C . GLN A 1 228 ? -50.022 0.696 28.727 1.00 72.75 228 GLN A C 1
ATOM 1850 O O . GLN A 1 228 ? -50.907 -0.119 28.967 1.00 72.75 228 GLN A O 1
ATOM 1855 N N . ASN A 1 229 ? -49.124 1.060 29.647 1.00 69.38 229 ASN A N 1
ATOM 1856 C CA . ASN A 1 229 ? -49.038 0.515 31.002 1.00 69.38 229 ASN A CA 1
ATOM 1857 C C . ASN A 1 229 ? -49.680 1.441 32.056 1.00 69.38 229 ASN A C 1
ATOM 1859 O O . ASN A 1 229 ? -49.020 1.865 33.009 1.00 69.38 229 ASN A O 1
ATOM 1863 N N . GLN A 1 230 ? -50.981 1.737 31.917 1.00 61.56 230 GLN A N 1
ATOM 1864 C CA . GLN A 1 230 ? -51.704 2.653 32.822 1.00 61.56 230 GLN A CA 1
ATOM 1865 C C . GLN A 1 230 ? -51.604 2.273 34.312 1.00 61.56 230 GLN A C 1
ATOM 1867 O O . GLN A 1 230 ? -51.588 3.167 35.154 1.00 61.56 230 GLN A O 1
ATOM 1872 N N . GLY A 1 231 ? -51.491 0.981 34.647 1.00 67.19 231 GLY A N 1
ATOM 1873 C CA . GLY A 1 231 ? -51.341 0.516 36.035 1.00 67.19 231 GLY A CA 1
ATOM 1874 C C . GLY A 1 231 ? -50.062 1.022 36.713 1.00 67.19 231 GLY A C 1
ATOM 1875 O O . GLY A 1 231 ? -50.131 1.632 37.774 1.00 67.19 231 GLY A O 1
ATOM 1876 N N . ARG A 1 232 ? -48.902 0.877 36.055 1.00 65.88 232 ARG A N 1
ATOM 1877 C CA . ARG A 1 232 ? -47.608 1.365 36.577 1.00 65.88 232 ARG A CA 1
ATOM 1878 C C . ARG A 1 232 ? -47.505 2.886 36.607 1.00 65.88 232 ARG A C 1
ATOM 1880 O O . ARG A 1 232 ? -46.771 3.437 37.422 1.00 65.88 232 ARG A O 1
ATOM 1887 N N . LEU A 1 233 ? -48.183 3.565 35.682 1.00 67.00 233 LEU A N 1
ATOM 1888 C CA . LEU A 1 233 ? -48.198 5.024 35.647 1.00 67.00 233 LEU A CA 1
ATOM 1889 C C . LEU A 1 233 ? -48.992 5.584 36.839 1.00 67.00 233 LEU A C 1
ATOM 1891 O O . LEU A 1 233 ? -48.542 6.545 37.454 1.00 67.00 233 LEU A O 1
ATOM 1895 N N . ARG A 1 234 ? -50.108 4.940 37.207 1.00 71.81 234 ARG A N 1
ATOM 1896 C CA . ARG A 1 234 ? -50.876 5.275 38.415 1.00 71.81 234 ARG A CA 1
ATOM 1897 C C . ARG A 1 234 ? -50.057 5.039 39.681 1.00 71.81 234 ARG A C 1
ATOM 1899 O O . ARG A 1 234 ? -49.851 5.973 40.433 1.00 71.81 234 ARG A O 1
ATOM 1906 N N . GLU A 1 235 ? -49.463 3.860 39.854 1.00 73.94 235 GLU A N 1
ATOM 1907 C CA . GLU A 1 235 ? -48.631 3.560 41.037 1.00 73.94 235 GLU A CA 1
ATOM 1908 C C . GLU A 1 235 ? -47.478 4.553 41.269 1.00 73.94 235 GLU A C 1
ATOM 1910 O O . GLU A 1 235 ? -47.063 4.764 42.406 1.00 73.94 235 GLU A O 1
ATOM 1915 N N . ARG A 1 236 ? -46.934 5.151 40.201 1.00 73.06 236 ARG A N 1
ATOM 1916 C CA . ARG A 1 236 ? -45.789 6.070 40.288 1.00 73.06 236 ARG A CA 1
ATOM 1917 C C . ARG A 1 236 ? -46.161 7.546 40.400 1.00 73.06 236 ARG A C 1
ATOM 1919 O O . ARG A 1 236 ? -45.332 8.310 40.892 1.00 73.06 236 ARG A O 1
ATOM 1926 N N . PHE A 1 237 ? -47.315 7.959 39.878 1.00 71.38 237 PHE A N 1
ATOM 1927 C CA . PHE A 1 237 ? -47.632 9.380 39.683 1.00 71.38 237 PHE A CA 1
ATOM 1928 C C . PHE A 1 237 ? -49.023 9.806 40.176 1.00 71.38 237 PHE A C 1
ATOM 1930 O O . PHE A 1 237 ? -49.257 11.007 40.203 1.00 71.38 237 PHE A O 1
ATOM 1937 N N . ASP A 1 238 ? -49.898 8.873 40.574 1.00 74.75 238 ASP A N 1
ATOM 1938 C CA . ASP A 1 238 ? -51.180 9.145 41.251 1.00 74.75 238 ASP A CA 1
ATOM 1939 C C . ASP A 1 238 ? -50.901 9.407 42.743 1.00 74.75 238 ASP A C 1
ATOM 1941 O O . ASP A 1 238 ? -50.752 8.480 43.545 1.00 74.75 238 ASP A O 1
ATOM 1945 N N . LEU A 1 239 ? -50.697 10.678 43.091 1.00 71.06 239 LEU A N 1
ATOM 1946 C CA . LEU A 1 239 ? -50.280 11.117 44.426 1.00 71.06 239 LEU A CA 1
ATOM 1947 C C . LEU A 1 239 ? -51.461 11.222 45.392 1.00 71.06 239 LEU A C 1
ATOM 1949 O O . LEU A 1 239 ? -51.267 11.092 46.602 1.00 71.06 239 LEU A O 1
ATOM 1953 N N . ASP A 1 240 ? -52.662 11.465 44.871 1.00 76.56 240 ASP A N 1
ATOM 1954 C CA . ASP A 1 240 ? -53.888 11.604 45.658 1.00 76.56 240 ASP A CA 1
ATOM 1955 C C . ASP A 1 240 ? -54.762 10.329 45.668 1.00 76.56 240 ASP A C 1
ATOM 1957 O O . ASP A 1 240 ? -55.790 10.294 46.348 1.00 76.56 240 ASP A O 1
ATOM 1961 N N . GLN A 1 241 ? -54.307 9.262 44.995 1.00 69.38 241 GLN A N 1
ATOM 1962 C CA . GLN A 1 241 ? -54.924 7.930 44.915 1.00 69.38 241 GLN A CA 1
ATOM 1963 C C . GLN A 1 241 ? -56.359 7.948 44.374 1.00 69.38 241 GLN A C 1
ATOM 1965 O O . GLN A 1 241 ? -57.168 7.063 44.675 1.00 69.38 241 GLN A O 1
ATOM 1970 N N . ASN A 1 242 ? -56.696 8.950 43.564 1.00 75.31 242 ASN A N 1
ATOM 1971 C CA . ASN A 1 242 ? -58.048 9.125 43.044 1.00 75.31 242 ASN A CA 1
ATOM 1972 C C . ASN A 1 242 ? -58.329 8.244 41.798 1.00 75.31 242 ASN A C 1
ATOM 1974 O O . ASN A 1 242 ? -59.460 8.203 41.294 1.00 75.31 242 ASN A O 1
ATOM 1978 N N . GLY A 1 243 ? -57.315 7.530 41.285 1.00 63.78 243 GLY A N 1
ATOM 1979 C CA . GLY A 1 243 ? -57.407 6.633 40.131 1.00 63.78 243 GLY A CA 1
ATOM 1980 C C . GLY A 1 243 ? -57.400 7.335 38.765 1.00 63.78 243 GLY A C 1
ATOM 1981 O O . GLY A 1 243 ? -57.583 6.677 37.728 1.00 63.78 243 GLY A O 1
ATOM 1982 N N . LYS A 1 244 ? -57.197 8.654 38.719 1.00 70.31 244 LYS A N 1
ATOM 1983 C CA . LYS A 1 244 ? -57.177 9.509 37.524 1.00 70.31 244 LYS A CA 1
ATOM 1984 C C . LYS A 1 244 ? -55.989 10.472 37.581 1.00 70.31 244 LYS A C 1
ATOM 1986 O O . LYS A 1 244 ? -55.936 11.351 38.419 1.00 70.31 244 LYS A O 1
ATOM 1991 N N . ILE A 1 245 ? -55.105 10.379 36.590 1.00 65.75 245 ILE A N 1
ATOM 1992 C CA . ILE A 1 245 ? -53.939 11.265 36.509 1.00 65.75 245 ILE A CA 1
ATOM 1993 C C . ILE A 1 245 ? -54.381 12.655 36.053 1.00 65.75 245 ILE A C 1
ATOM 1995 O O . ILE A 1 245 ? -54.833 12.811 34.911 1.00 65.75 245 ILE A O 1
ATOM 1999 N N . ASP A 1 246 ? -54.249 13.638 36.938 1.00 71.19 246 ASP A N 1
ATOM 2000 C CA . ASP A 1 246 ? -54.587 15.032 36.654 1.00 71.19 246 ASP A CA 1
ATOM 2001 C C . ASP A 1 246 ? -53.485 15.753 35.849 1.00 71.19 246 ASP A C 1
ATOM 2003 O O . ASP A 1 246 ? -52.425 15.201 35.557 1.00 71.19 246 ASP A O 1
ATOM 2007 N N . GLU A 1 247 ? -53.720 17.006 35.453 1.00 64.06 247 GLU A N 1
ATOM 2008 C CA . GLU A 1 247 ? -52.775 17.778 34.630 1.00 64.06 247 GLU A CA 1
ATOM 2009 C C . GLU A 1 247 ? -51.424 18.049 35.327 1.00 64.06 247 GLU A C 1
ATOM 2011 O O . GLU A 1 247 ? -50.383 18.126 34.665 1.00 64.06 247 GLU A O 1
ATOM 2016 N N . ARG A 1 248 ? -51.404 18.151 36.663 1.00 68.31 248 ARG A N 1
ATOM 2017 C CA . ARG A 1 248 ? -50.190 18.401 37.457 1.00 68.31 248 ARG A CA 1
ATOM 2018 C C . ARG A 1 248 ? -49.363 17.129 37.612 1.00 68.31 248 ARG A C 1
ATOM 2020 O O . ARG A 1 248 ? -48.144 17.165 37.437 1.00 68.31 248 ARG A O 1
ATOM 2027 N N . GLU A 1 249 ? -50.012 16.003 37.859 1.00 71.06 249 GLU A N 1
ATOM 2028 C CA . GLU A 1 249 ? -49.397 14.676 37.887 1.00 71.06 249 GLU A CA 1
ATOM 2029 C C . GLU A 1 249 ? -48.864 14.284 36.501 1.00 71.06 249 GLU A C 1
ATOM 2031 O O . GLU A 1 249 ? -47.776 13.713 36.365 1.00 71.06 249 GLU A O 1
ATOM 2036 N N . TRP A 1 250 ? -49.558 14.706 35.441 1.00 59.81 250 TRP A N 1
ATOM 2037 C CA . TRP A 1 250 ? -49.105 14.529 34.062 1.00 59.81 250 TRP A CA 1
ATOM 2038 C C . TRP A 1 250 ? -47.843 15.338 33.733 1.00 59.81 250 TRP A C 1
ATOM 2040 O O . TRP A 1 250 ? -46.945 14.857 33.031 1.00 59.81 250 TRP A O 1
ATOM 2050 N N . LEU A 1 251 ? -47.738 16.564 34.254 1.00 72.31 251 LEU A N 1
ATOM 2051 C CA . LEU A 1 251 ? -46.529 17.385 34.140 1.00 72.31 251 LEU A CA 1
ATOM 2052 C C . LEU A 1 251 ? -45.328 16.717 34.829 1.00 72.31 251 LEU A C 1
ATOM 2054 O O . LEU A 1 251 ? -44.231 16.698 34.259 1.00 72.31 251 LEU A O 1
ATOM 2058 N N . LEU A 1 252 ? -45.536 16.113 36.003 1.00 74.19 252 LEU A N 1
ATOM 2059 C CA . LEU A 1 252 ? -44.505 15.363 36.729 1.00 74.19 252 LEU A CA 1
ATOM 2060 C C . LEU A 1 252 ? -44.046 14.121 35.953 1.00 74.19 252 LEU A C 1
ATOM 2062 O O . LEU A 1 252 ? -42.839 13.893 35.818 1.00 74.19 252 LEU A O 1
ATOM 2066 N N . ALA A 1 253 ? -44.981 13.372 35.362 1.00 70.00 253 ALA A N 1
ATOM 2067 C CA . ALA A 1 253 ? -44.664 12.233 34.503 1.00 70.00 253 ALA A CA 1
ATOM 2068 C C . ALA A 1 253 ? -43.836 12.656 33.276 1.00 70.00 253 ALA A C 1
ATOM 2070 O O . ALA A 1 253 ? -42.839 12.017 32.939 1.00 70.00 253 ALA A O 1
ATOM 2071 N N . ARG A 1 254 ? -44.172 13.783 32.637 1.00 68.19 254 ARG A N 1
ATOM 2072 C CA . ARG A 1 254 ? -43.420 14.300 31.482 1.00 68.19 254 ARG A CA 1
ATOM 2073 C C . ARG A 1 254 ? -42.004 14.753 31.853 1.00 68.19 254 ARG A C 1
ATOM 2075 O O . ARG A 1 254 ? -41.068 14.499 31.094 1.00 68.19 254 ARG A O 1
ATOM 2082 N N . GLN A 1 255 ? -41.822 15.385 33.013 1.00 76.25 255 GLN A N 1
ATOM 2083 C CA . GLN A 1 255 ? -40.490 15.741 33.517 1.00 76.25 255 GLN A CA 1
ATOM 2084 C C . GLN A 1 255 ? -39.658 14.503 33.876 1.00 76.25 255 GLN A C 1
ATOM 2086 O O . GLN A 1 255 ? -38.455 14.472 33.615 1.00 76.25 255 GLN A O 1
ATOM 2091 N N . ALA A 1 256 ? -40.281 13.467 34.445 1.00 78.50 256 ALA A N 1
ATOM 2092 C CA . ALA A 1 256 ? -39.620 12.193 34.707 1.00 78.50 256 ALA A CA 1
ATOM 2093 C C . ALA A 1 256 ? -39.186 11.501 33.406 1.00 78.50 256 ALA A C 1
ATOM 2095 O O . ALA A 1 256 ? -38.018 11.143 33.287 1.00 78.50 256 ALA A O 1
ATOM 2096 N N . ALA A 1 257 ? -40.073 11.421 32.408 1.00 70.00 257 ALA A N 1
ATOM 2097 C CA . ALA A 1 257 ? -39.764 10.858 31.092 1.00 70.00 257 ALA A CA 1
ATOM 2098 C C . ALA A 1 257 ? -38.599 11.587 30.414 1.00 70.00 257 ALA A C 1
ATOM 2100 O O . ALA A 1 257 ? -37.732 10.949 29.827 1.00 70.00 257 ALA A O 1
ATOM 2101 N N . ARG A 1 258 ? -38.545 12.920 30.526 1.00 74.25 258 ARG A N 1
ATOM 2102 C CA . ARG A 1 258 ? -37.439 13.718 29.987 1.00 74.25 258 ARG A CA 1
ATOM 2103 C C . ARG A 1 258 ? -36.108 13.388 30.662 1.00 74.25 258 ARG A C 1
ATOM 2105 O O . ARG A 1 258 ? -35.145 13.110 29.961 1.00 74.25 258 ARG A O 1
ATOM 2112 N N . ARG A 1 259 ? -36.061 13.364 31.998 1.00 79.94 259 ARG A N 1
ATOM 2113 C CA . ARG A 1 259 ? -34.837 13.013 32.744 1.00 79.94 259 ARG A CA 1
ATOM 2114 C C . ARG A 1 259 ? -34.364 11.593 32.441 1.00 79.94 259 ARG A C 1
ATOM 2116 O O . ARG A 1 259 ? -33.166 11.346 32.382 1.00 79.94 259 ARG A O 1
ATOM 2123 N N . GLU A 1 260 ? -35.295 10.664 32.260 1.00 79.25 260 GLU A N 1
ATOM 2124 C CA . GLU A 1 260 ? -34.996 9.269 31.931 1.00 79.25 260 GLU A CA 1
ATOM 2125 C C . GLU A 1 260 ? -34.517 9.120 30.478 1.00 79.25 260 GLU A C 1
ATOM 2127 O O . GLU A 1 260 ? -33.550 8.407 30.228 1.00 79.25 260 GLU A O 1
ATOM 2132 N N . ALA A 1 261 ? -35.095 9.878 29.540 1.00 73.00 261 ALA A N 1
ATOM 2133 C CA . ALA A 1 261 ? -34.612 9.961 28.163 1.00 73.00 261 ALA A CA 1
ATOM 2134 C C . ALA A 1 261 ? -33.207 10.582 28.084 1.00 73.00 261 ALA A C 1
ATOM 2136 O O . ALA A 1 261 ? -32.344 10.057 27.388 1.00 73.00 261 ALA A O 1
ATOM 2137 N N . GLU A 1 262 ? -32.957 11.660 28.833 1.00 74.75 262 GLU A N 1
ATOM 2138 C CA . GLU A 1 262 ? -31.651 12.325 28.912 1.00 74.75 262 GLU A CA 1
ATOM 2139 C C . GLU A 1 262 ? -30.585 11.408 29.536 1.00 74.75 262 GLU A C 1
ATOM 2141 O O . GLU A 1 262 ? -29.468 11.348 29.027 1.00 74.75 262 GLU A O 1
ATOM 2146 N N . ARG A 1 263 ? -30.919 10.640 30.586 1.00 79.94 263 ARG A N 1
ATOM 2147 C CA . ARG A 1 263 ? -30.011 9.639 31.181 1.00 79.94 263 ARG A CA 1
ATOM 2148 C C . ARG A 1 263 ? -29.723 8.480 30.238 1.00 79.94 263 ARG A C 1
ATOM 2150 O O . ARG A 1 263 ? -28.558 8.185 30.009 1.00 79.94 263 ARG A O 1
ATOM 2157 N N . ALA A 1 264 ? -30.754 7.882 29.644 1.00 72.69 264 ALA A N 1
ATOM 2158 C CA . ALA A 1 264 ? -30.586 6.798 28.678 1.00 72.69 264 ALA A CA 1
ATOM 2159 C C . ALA A 1 264 ? -29.768 7.255 27.461 1.00 72.69 264 ALA A C 1
ATOM 2161 O O . ALA A 1 264 ? -28.975 6.494 26.917 1.00 72.69 264 ALA A O 1
ATOM 2162 N N . GLN A 1 265 ? -29.918 8.516 27.050 1.00 66.94 265 GLN A N 1
ATOM 2163 C CA . GLN A 1 265 ? -29.118 9.090 25.981 1.00 66.94 265 GLN A CA 1
ATOM 2164 C C . GLN A 1 265 ? -27.694 9.415 26.419 1.00 66.94 265 GLN A C 1
ATOM 2166 O O . GLN A 1 265 ? -26.785 9.213 25.625 1.00 66.94 265 GLN A O 1
ATOM 2171 N N . ALA A 1 266 ? -27.463 9.871 27.649 1.00 65.75 266 ALA A N 1
ATOM 2172 C CA . ALA A 1 266 ? -26.117 10.032 28.195 1.00 65.75 266 ALA A CA 1
ATOM 2173 C C . ALA A 1 266 ? -25.394 8.680 28.331 1.00 65.75 266 ALA A C 1
ATOM 2175 O O . ALA A 1 266 ? -24.217 8.583 28.003 1.00 65.75 266 ALA A O 1
ATOM 2176 N N . GLU A 1 267 ? -26.102 7.625 28.736 1.00 66.50 267 GLU A N 1
ATOM 2177 C CA . GLU A 1 267 ? -25.599 6.249 28.802 1.00 66.50 267 GLU A CA 1
ATOM 2178 C C . GLU A 1 267 ? -25.308 5.685 27.407 1.00 66.50 267 GLU A C 1
ATOM 2180 O O . GLU A 1 267 ? -24.210 5.185 27.174 1.00 66.50 267 GLU A O 1
ATOM 2185 N N . ALA A 1 268 ? -26.229 5.846 26.450 1.00 61.31 268 ALA A N 1
ATOM 2186 C CA . ALA A 1 268 ? -26.014 5.462 25.055 1.00 61.31 268 ALA A CA 1
ATOM 2187 C C . ALA A 1 268 ? -24.890 6.280 24.403 1.00 61.31 268 ALA A C 1
ATOM 2189 O O . ALA A 1 268 ? -24.092 5.735 23.647 1.00 61.31 268 ALA A O 1
ATOM 2190 N N . THR A 1 269 ? -24.781 7.572 24.733 1.00 52.97 269 THR A N 1
ATOM 2191 C CA . THR A 1 269 ? -23.691 8.443 24.279 1.00 52.97 269 THR A CA 1
ATOM 2192 C C . THR A 1 269 ? -22.370 7.931 24.834 1.00 52.97 269 THR A C 1
ATOM 2194 O O . THR A 1 269 ? -21.466 7.709 24.041 1.00 52.97 269 THR A O 1
ATOM 2197 N N . ASN A 1 270 ? -22.279 7.647 26.138 1.00 56.00 270 ASN A N 1
ATOM 2198 C CA . ASN A 1 270 ? -21.084 7.102 26.791 1.00 56.00 270 ASN A CA 1
ATOM 2199 C C . ASN A 1 270 ? -20.681 5.719 26.258 1.00 56.00 270 ASN A C 1
ATOM 2201 O O . ASN A 1 270 ? -19.497 5.487 26.050 1.00 56.00 270 ASN A O 1
ATOM 2205 N N . GLN A 1 271 ? -21.633 4.826 25.974 1.00 51.34 271 GLN A N 1
ATOM 2206 C CA . GLN A 1 271 ? -21.353 3.544 25.312 1.00 51.34 271 GLN A CA 1
ATOM 2207 C C . GLN A 1 271 ? -20.925 3.734 23.845 1.00 51.34 271 GLN A C 1
ATOM 2209 O O . GLN A 1 271 ? -20.072 3.008 23.350 1.00 51.34 271 GLN A O 1
ATOM 2214 N N . SER A 1 272 ? -21.449 4.753 23.155 1.00 48.69 272 SER A N 1
ATOM 2215 C CA . SER A 1 272 ? -21.057 5.116 21.783 1.00 48.69 272 SER A CA 1
ATOM 2216 C C . SER A 1 272 ? -19.772 5.955 21.676 1.00 48.69 272 SER A C 1
ATOM 2218 O O . SER A 1 272 ? -19.328 6.237 20.562 1.00 48.69 272 SER A O 1
ATOM 2220 N N . VAL A 1 273 ? -19.158 6.356 22.803 1.00 47.69 273 VAL A N 1
ATOM 2221 C CA . VAL A 1 273 ? -17.828 7.003 22.826 1.00 47.69 273 VAL A CA 1
ATOM 2222 C C . VAL A 1 273 ? -16.756 6.059 22.262 1.00 47.69 273 VAL A C 1
ATOM 2224 O O . VAL A 1 273 ? -15.780 6.534 21.685 1.00 47.69 273 VAL A O 1
ATOM 2227 N N . GLU A 1 274 ? -16.969 4.741 22.310 1.00 55.00 274 GLU A N 1
ATOM 2228 C CA . GLU A 1 274 ? -16.159 3.732 21.610 1.00 55.00 274 GLU A CA 1
ATOM 2229 C C . GLU A 1 274 ? -16.561 3.570 20.129 1.00 55.00 274 GLU A C 1
ATOM 2231 O O . GLU A 1 274 ? -16.730 2.463 19.620 1.00 55.00 274 GLU A O 1
ATOM 2236 N N . GLY A 1 275 ? -16.733 4.676 19.399 1.00 62.44 275 GLY A N 1
ATOM 2237 C CA . GLY A 1 275 ? -16.840 4.618 17.939 1.00 62.44 275 GLY A CA 1
ATOM 2238 C C . GLY A 1 275 ? -15.588 3.977 17.329 1.00 62.44 275 GLY A C 1
ATOM 2239 O O . GLY A 1 275 ? -14.473 4.179 17.824 1.00 62.44 275 GLY A O 1
ATOM 2240 N N . ILE A 1 276 ? -15.750 3.202 16.255 1.00 73.62 276 ILE A N 1
ATOM 2241 C CA . ILE A 1 276 ? -14.617 2.548 15.594 1.00 73.62 276 ILE A CA 1
ATOM 2242 C C . ILE A 1 276 ? -13.792 3.624 14.889 1.00 73.62 276 ILE A C 1
ATOM 2244 O O . ILE A 1 276 ? -14.276 4.343 14.014 1.00 73.62 276 ILE A O 1
ATOM 2248 N N . ASN A 1 277 ? -12.522 3.738 15.259 1.00 86.94 277 ASN A N 1
ATOM 2249 C CA . ASN A 1 277 ? -11.579 4.552 14.510 1.00 86.94 277 ASN A CA 1
ATOM 2250 C C . ASN A 1 277 ? -11.283 3.863 13.168 1.00 86.94 277 ASN A C 1
ATOM 2252 O O . ASN A 1 277 ? -10.869 2.704 13.158 1.00 86.94 277 ASN A O 1
ATOM 2256 N N . LEU A 1 278 ? -11.486 4.575 12.059 1.00 87.06 278 LEU A N 1
ATOM 2257 C CA . LEU A 1 278 ? -11.235 4.122 10.692 1.00 87.06 278 LEU A CA 1
ATOM 2258 C C . LEU A 1 278 ? -10.232 5.047 10.004 1.00 87.06 278 LEU A C 1
ATOM 2260 O O . LEU A 1 278 ? -10.421 6.264 9.968 1.00 87.06 278 LEU A O 1
ATOM 2264 N N . VAL A 1 279 ? -9.203 4.464 9.398 1.00 91.06 279 VAL A N 1
ATOM 2265 C CA . VAL A 1 279 ? -8.337 5.144 8.436 1.00 91.06 279 VAL A CA 1
ATOM 2266 C C . VAL A 1 279 ? -8.840 4.869 7.027 1.00 91.06 279 VAL A C 1
ATOM 2268 O O . VAL A 1 279 ? -9.039 3.717 6.656 1.00 91.06 279 VAL A O 1
ATOM 2271 N N . SER A 1 280 ? -9.022 5.933 6.251 1.00 90.19 280 SER A N 1
ATOM 2272 C CA . SER A 1 280 ? -9.519 5.880 4.872 1.00 90.19 280 SER A CA 1
ATOM 2273 C C . SER A 1 280 ? -8.839 6.936 3.996 1.00 90.19 280 SER A C 1
ATOM 2275 O O . SER A 1 280 ? -8.030 7.743 4.476 1.00 90.19 280 SER A O 1
ATOM 2277 N N . ASP A 1 281 ? -9.184 6.941 2.709 1.00 89.75 281 ASP A N 1
ATOM 2278 C CA . ASP A 1 281 ? -8.702 7.914 1.732 1.00 89.75 281 ASP A CA 1
ATOM 2279 C C . ASP A 1 281 ? -9.007 9.371 2.177 1.00 89.75 281 ASP A C 1
ATOM 2281 O O . ASP A 1 281 ? -10.168 9.719 2.449 1.00 89.75 281 ASP A O 1
ATOM 2285 N N . PRO A 1 282 ? -7.993 10.261 2.252 1.00 86.94 282 PRO A N 1
ATOM 2286 C CA . PRO A 1 282 ? -8.179 11.677 2.555 1.00 86.94 282 PRO A CA 1
ATOM 2287 C C . PRO A 1 282 ? -9.025 12.442 1.524 1.00 86.94 282 PRO A C 1
ATOM 2289 O O . PRO A 1 282 ? -9.488 13.534 1.859 1.00 86.94 282 PRO A O 1
ATOM 2292 N N . ARG A 1 283 ? -9.263 11.895 0.321 1.00 86.00 283 ARG A N 1
ATOM 2293 C CA . ARG A 1 283 ? -9.938 12.549 -0.819 1.00 86.00 283 ARG A CA 1
ATOM 2294 C C . ARG A 1 283 ? -9.278 13.873 -1.227 1.00 86.00 283 ARG A C 1
ATOM 2296 O O . ARG A 1 283 ? -9.952 14.802 -1.668 1.00 86.00 283 ARG A O 1
ATOM 2303 N N . ASP A 1 284 ? -7.964 13.959 -1.042 1.00 84.62 284 ASP A N 1
ATOM 2304 C CA . ASP A 1 284 ? -7.128 15.113 -1.377 1.00 84.62 284 ASP A CA 1
ATOM 2305 C C . ASP A 1 284 ? -5.875 14.623 -2.111 1.00 84.62 284 ASP A C 1
ATOM 2307 O O . ASP A 1 284 ? -5.028 13.957 -1.518 1.00 84.62 284 ASP A O 1
ATOM 2311 N N . ASP A 1 285 ? -5.728 14.995 -3.385 1.00 77.25 285 ASP A N 1
ATOM 2312 C CA . ASP A 1 285 ? -4.607 14.582 -4.244 1.00 77.25 285 ASP A CA 1
ATOM 2313 C C . ASP A 1 285 ? -3.229 14.999 -3.700 1.00 77.25 285 ASP A C 1
ATOM 2315 O O . ASP A 1 285 ? -2.199 14.437 -4.084 1.00 77.25 285 ASP A O 1
ATOM 2319 N N . ARG A 1 286 ? -3.172 16.002 -2.811 1.00 80.56 286 ARG A N 1
ATOM 2320 C CA . ARG A 1 286 ? -1.918 16.453 -2.187 1.00 80.56 286 ARG A CA 1
ATOM 2321 C C . ARG A 1 286 ? -1.465 15.559 -1.038 1.00 80.56 286 ARG A C 1
ATOM 2323 O O . ARG A 1 286 ? -0.301 15.642 -0.641 1.00 80.56 286 ARG A O 1
ATOM 2330 N N . ARG A 1 287 ? -2.357 14.730 -0.496 1.00 83.50 287 ARG A N 1
ATOM 2331 C CA . ARG A 1 287 ? -2.104 13.864 0.656 1.00 83.50 287 ARG A CA 1
ATOM 2332 C C . ARG A 1 287 ? -2.164 12.407 0.204 1.00 83.50 287 ARG A C 1
ATOM 2334 O O . ARG A 1 287 ? -3.254 11.888 -0.006 1.00 83.50 287 ARG A O 1
ATOM 2341 N N . PRO A 1 288 ? -1.020 11.734 0.015 1.00 87.38 288 PRO A N 1
ATOM 2342 C CA . PRO A 1 288 ? -1.035 10.360 -0.459 1.00 87.38 288 PRO A CA 1
ATOM 2343 C C . PRO A 1 288 ? -1.692 9.434 0.560 1.00 87.38 288 PRO A C 1
ATOM 2345 O O . PRO A 1 288 ? -1.386 9.492 1.747 1.00 87.38 288 PRO A O 1
ATOM 2348 N N . TYR A 1 289 ? -2.531 8.527 0.070 1.00 91.00 289 TYR A N 1
ATOM 2349 C CA . TYR A 1 289 ? -3.014 7.412 0.866 1.00 91.00 289 TYR A CA 1
ATOM 2350 C C . TYR A 1 289 ? -2.132 6.189 0.617 1.00 91.00 289 TYR A C 1
ATOM 2352 O O . TYR A 1 289 ? -2.069 5.700 -0.511 1.00 91.00 289 TYR A O 1
ATOM 2360 N N . LEU A 1 290 ? -1.396 5.731 1.632 1.00 91.12 290 LEU A N 1
ATOM 2361 C CA . LEU A 1 290 ? -0.406 4.658 1.494 1.00 91.12 290 LEU A CA 1
ATOM 2362 C C . LEU A 1 290 ? -0.630 3.586 2.557 1.00 91.12 290 LEU A C 1
ATOM 2364 O O . LEU A 1 290 ? -0.651 3.886 3.748 1.00 91.12 290 LEU A O 1
ATOM 2368 N N . ILE A 1 291 ? -0.702 2.332 2.116 1.00 92.44 291 ILE A N 1
ATOM 2369 C CA . ILE A 1 291 ? -0.655 1.150 2.978 1.00 92.44 291 ILE A CA 1
ATOM 2370 C C . ILE A 1 291 ? 0.533 0.308 2.527 1.00 92.44 291 ILE A C 1
ATOM 2372 O O . ILE A 1 291 ? 0.674 -0.027 1.350 1.00 92.44 291 ILE A O 1
ATOM 2376 N N . SER A 1 292 ? 1.410 -0.049 3.450 1.00 91.25 292 SER A N 1
ATOM 2377 C CA . SER A 1 292 ? 2.610 -0.817 3.143 1.00 91.25 292 SER A CA 1
ATOM 2378 C C . SER A 1 292 ? 2.799 -1.937 4.146 1.00 91.25 292 SER A C 1
ATOM 2380 O O . SER A 1 292 ? 2.852 -1.678 5.338 1.00 91.25 292 SER A O 1
ATOM 2382 N N . ALA A 1 293 ? 2.997 -3.164 3.668 1.00 88.44 293 ALA A N 1
ATOM 2383 C CA . ALA A 1 293 ? 3.374 -4.320 4.488 1.00 88.44 293 ALA A CA 1
ATOM 2384 C C . ALA A 1 293 ? 4.891 -4.399 4.778 1.00 88.44 293 ALA A C 1
ATOM 2386 O O . ALA A 1 293 ? 5.448 -5.467 5.042 1.00 88.44 293 ALA A O 1
ATOM 2387 N N . PHE A 1 294 ? 5.569 -3.260 4.660 1.00 82.31 294 PHE A N 1
ATOM 2388 C CA . PHE A 1 294 ? 6.967 -3.047 5.004 1.00 82.31 294 PHE A CA 1
ATOM 2389 C C . PHE A 1 294 ? 7.042 -1.943 6.048 1.00 82.31 294 PHE A C 1
ATOM 2391 O O . PHE A 1 294 ? 6.298 -0.961 5.961 1.00 82.31 294 PHE A O 1
ATOM 2398 N N . THR A 1 295 ? 7.980 -2.079 6.981 1.00 71.69 295 THR A N 1
ATOM 2399 C CA . THR A 1 295 ? 8.257 -1.032 7.977 1.00 71.69 295 THR A CA 1
ATOM 2400 C C . THR A 1 295 ? 8.803 0.232 7.306 1.00 71.69 295 THR A C 1
ATOM 2402 O O . THR A 1 295 ? 9.393 0.158 6.217 1.00 71.69 295 THR A O 1
ATOM 2405 N N . GLN A 1 296 ? 8.683 1.397 7.958 1.00 69.19 296 GLN A N 1
ATOM 2406 C CA . GLN A 1 296 ? 9.260 2.649 7.447 1.00 69.19 296 GLN A CA 1
ATOM 2407 C C . GLN A 1 296 ? 10.754 2.488 7.094 1.00 69.19 296 GLN A C 1
ATOM 2409 O O . GLN A 1 296 ? 11.217 2.966 6.053 1.00 69.19 296 GLN A O 1
ATOM 2414 N N . ALA A 1 297 ? 11.510 1.737 7.902 1.00 65.62 297 ALA A N 1
ATOM 2415 C CA . ALA A 1 297 ? 12.930 1.468 7.673 1.00 65.62 297 ALA A CA 1
ATOM 2416 C C . ALA A 1 297 ? 13.198 0.668 6.382 1.00 65.62 297 ALA A C 1
ATOM 2418 O O . ALA A 1 297 ? 14.104 1.007 5.612 1.00 65.62 297 ALA A O 1
ATOM 2419 N N . GLU A 1 298 ? 12.399 -0.366 6.110 1.00 70.44 298 GLU A N 1
ATOM 2420 C CA . GLU A 1 298 ? 12.521 -1.199 4.906 1.00 70.44 298 GLU A CA 1
ATOM 2421 C C . GLU A 1 298 ? 12.139 -0.419 3.638 1.00 70.44 298 GLU A C 1
ATOM 2423 O O . GLU A 1 298 ? 12.859 -0.467 2.631 1.00 70.44 298 GLU A O 1
ATOM 2428 N N . LEU A 1 299 ? 11.069 0.382 3.708 1.00 66.62 299 LEU A N 1
ATOM 2429 C CA . LEU A 1 299 ? 10.642 1.274 2.625 1.00 66.62 299 LEU A CA 1
ATOM 2430 C C . LEU A 1 299 ? 11.730 2.281 2.246 1.00 66.62 299 LEU A C 1
ATOM 2432 O O . LEU A 1 299 ? 12.024 2.493 1.061 1.00 66.62 299 LEU A O 1
ATOM 2436 N N . LEU A 1 300 ? 12.360 2.891 3.252 1.00 68.00 300 LEU A N 1
ATOM 2437 C CA . LEU A 1 300 ? 13.457 3.830 3.053 1.00 68.00 300 LEU A CA 1
ATOM 2438 C C . LEU A 1 300 ? 14.683 3.134 2.451 1.00 68.00 300 LEU A C 1
ATOM 2440 O O . LEU A 1 300 ? 15.315 3.695 1.552 1.00 68.00 300 LEU A O 1
ATOM 2444 N N . ALA A 1 301 ? 15.011 1.912 2.875 1.00 67.94 301 ALA A N 1
ATOM 2445 C CA . ALA A 1 301 ? 16.153 1.167 2.345 1.00 67.94 301 ALA A CA 1
ATOM 2446 C C . ALA A 1 301 ? 15.994 0.832 0.851 1.00 67.94 301 ALA A C 1
ATOM 2448 O O . ALA A 1 301 ? 16.945 0.980 0.073 1.00 67.94 301 ALA A O 1
ATOM 2449 N N . GLN A 1 302 ? 14.794 0.430 0.424 1.00 68.69 302 GLN A N 1
ATOM 2450 C CA . GLN A 1 302 ? 14.528 0.113 -0.979 1.00 68.69 302 GLN A CA 1
ATOM 2451 C C . GLN A 1 302 ? 14.508 1.375 -1.856 1.00 68.69 302 GLN A C 1
ATOM 2453 O O . GLN A 1 302 ? 15.131 1.394 -2.923 1.00 68.69 302 GLN A O 1
ATOM 2458 N N . ARG A 1 303 ? 13.871 2.461 -1.392 1.00 69.25 303 ARG A N 1
ATOM 2459 C CA . ARG A 1 303 ? 13.808 3.732 -2.140 1.00 69.25 303 ARG A CA 1
ATOM 2460 C C . ARG A 1 303 ? 15.155 4.456 -2.216 1.00 69.25 303 ARG A C 1
ATOM 2462 O O . ARG A 1 303 ? 15.435 5.097 -3.229 1.00 69.25 303 ARG A O 1
ATOM 2469 N N . ARG A 1 304 ? 16.036 4.296 -1.219 1.00 70.75 304 ARG A N 1
ATOM 2470 C CA . ARG A 1 304 ? 17.398 4.865 -1.239 1.00 70.75 304 ARG A CA 1
ATOM 2471 C C . ARG A 1 304 ? 18.234 4.365 -2.416 1.00 70.75 304 ARG A C 1
ATOM 2473 O O . ARG A 1 304 ? 18.992 5.150 -2.970 1.00 70.75 304 ARG A O 1
ATOM 2480 N N . ARG A 1 305 ? 18.091 3.104 -2.848 1.00 74.06 305 ARG A N 1
ATOM 2481 C CA . ARG A 1 305 ? 18.849 2.585 -4.007 1.00 74.06 305 ARG A CA 1
ATOM 2482 C C . ARG A 1 305 ? 18.446 3.273 -5.306 1.00 74.06 305 ARG A C 1
ATOM 2484 O O . ARG A 1 305 ? 19.315 3.690 -6.059 1.00 74.06 305 ARG A O 1
ATOM 2491 N N . GLY A 1 306 ? 17.141 3.423 -5.543 1.00 75.19 306 GLY A N 1
ATOM 2492 C CA . GLY A 1 306 ? 16.623 4.138 -6.713 1.00 75.19 306 GLY A CA 1
ATOM 2493 C C . GLY A 1 306 ? 17.078 5.596 -6.729 1.00 75.19 306 GLY A C 1
ATOM 2494 O O . GLY A 1 306 ? 17.570 6.072 -7.751 1.00 75.19 306 GLY A O 1
ATOM 2495 N N . PHE A 1 307 ? 17.018 6.259 -5.568 1.00 80.69 307 PHE A N 1
ATOM 2496 C CA . PHE A 1 307 ? 17.589 7.591 -5.387 1.00 80.69 307 PHE A CA 1
ATOM 2497 C C . PHE A 1 307 ? 19.079 7.625 -5.757 1.00 80.69 307 PHE A C 1
ATOM 2499 O O . PHE A 1 307 ? 19.456 8.404 -6.626 1.00 80.69 307 PHE A O 1
ATOM 2506 N N . TRP A 1 308 ? 19.909 6.748 -5.182 1.00 81.38 308 TRP A N 1
ATOM 2507 C CA . TRP A 1 308 ? 21.346 6.710 -5.471 1.00 81.38 308 TRP A CA 1
ATOM 2508 C C . TRP A 1 308 ? 21.650 6.435 -6.943 1.00 81.38 308 TRP A C 1
ATOM 2510 O O . TRP A 1 308 ? 22.506 7.106 -7.504 1.00 81.38 308 TRP A O 1
ATOM 2520 N N . ILE A 1 309 ? 20.927 5.523 -7.598 1.00 85.38 309 ILE A N 1
ATOM 2521 C CA . ILE A 1 309 ? 21.090 5.264 -9.037 1.00 85.38 309 ILE A CA 1
ATOM 2522 C C . ILE A 1 309 ? 20.767 6.524 -9.848 1.00 85.38 309 ILE A C 1
ATOM 2524 O O . ILE A 1 309 ? 21.552 6.919 -10.706 1.00 85.38 309 ILE A O 1
ATOM 2528 N N . SER A 1 310 ? 19.641 7.183 -9.558 1.00 82.69 310 SER A N 1
ATOM 2529 C CA . SER A 1 310 ? 19.240 8.408 -10.264 1.00 82.69 310 SER A CA 1
ATOM 2530 C C . SER A 1 310 ? 20.189 9.584 -10.005 1.00 82.69 310 SER A C 1
ATOM 2532 O O . SER A 1 310 ? 20.509 10.330 -10.929 1.00 82.69 310 SER A O 1
ATOM 2534 N N . ALA A 1 311 ? 20.706 9.707 -8.780 1.00 84.25 311 ALA A N 1
ATOM 2535 C CA . ALA A 1 311 ? 21.679 10.722 -8.398 1.00 84.25 311 ALA A CA 1
ATOM 2536 C C . ALA A 1 311 ? 23.032 10.476 -9.079 1.00 84.25 311 ALA A C 1
ATOM 2538 O O . ALA A 1 311 ? 23.603 11.397 -9.655 1.00 84.25 311 ALA A O 1
ATOM 2539 N N . VAL A 1 312 ? 23.521 9.232 -9.085 1.00 89.00 312 VAL A N 1
ATOM 2540 C CA . VAL A 1 312 ? 24.747 8.853 -9.800 1.00 89.00 312 VAL A CA 1
ATOM 2541 C C . VAL A 1 312 ? 24.593 9.116 -11.294 1.00 89.00 312 VAL A C 1
ATOM 2543 O O . VAL A 1 312 ? 25.493 9.702 -11.884 1.00 89.00 312 VAL A O 1
ATOM 2546 N N . LEU A 1 313 ? 23.455 8.765 -11.901 1.00 87.75 313 LEU A N 1
ATOM 2547 C CA . LEU A 1 313 ? 23.191 9.069 -13.308 1.00 87.75 313 LEU A CA 1
ATOM 2548 C C . LEU A 1 313 ? 23.253 10.578 -13.579 1.00 87.75 313 LEU A C 1
ATOM 2550 O O . LEU A 1 313 ? 23.916 10.984 -14.528 1.00 87.75 313 LEU A O 1
ATOM 2554 N N . PHE A 1 314 ? 22.619 11.401 -12.737 1.00 87.81 314 PHE A N 1
ATOM 2555 C CA . PHE A 1 314 ? 22.666 12.861 -12.850 1.00 87.81 314 PHE A CA 1
ATOM 2556 C C . PHE A 1 314 ? 24.103 13.398 -12.801 1.00 87.81 314 PHE A C 1
ATOM 2558 O O . PHE A 1 314 ? 24.520 14.118 -13.709 1.00 87.81 314 PHE A O 1
ATOM 2565 N N . PHE A 1 315 ? 24.875 13.014 -11.780 1.00 90.81 315 PHE A N 1
ATOM 2566 C CA . PHE A 1 315 ? 26.244 13.501 -11.606 1.00 90.81 315 PHE A CA 1
ATOM 2567 C C . PHE A 1 315 ? 27.193 12.982 -12.688 1.00 90.81 315 PHE A C 1
ATOM 2569 O O . PHE A 1 315 ? 27.950 13.765 -13.250 1.00 90.81 315 PHE A O 1
ATOM 2576 N N . VAL A 1 316 ? 27.146 11.690 -13.019 1.00 90.62 316 VAL A N 1
ATOM 2577 C CA . VAL A 1 316 ? 28.034 11.098 -14.029 1.00 90.62 316 VAL A CA 1
ATOM 2578 C C . VAL A 1 316 ? 27.719 11.652 -15.414 1.00 90.62 316 VAL A C 1
ATOM 2580 O O . VAL A 1 316 ? 28.635 12.091 -16.103 1.00 90.62 316 VAL A O 1
ATOM 2583 N N . ALA A 1 317 ? 26.444 11.699 -15.816 1.00 88.44 317 ALA A N 1
ATOM 2584 C CA . ALA A 1 317 ? 26.069 12.256 -17.114 1.00 88.44 317 ALA A CA 1
ATOM 2585 C C . ALA A 1 317 ? 26.424 13.748 -17.210 1.00 88.44 317 ALA A C 1
ATOM 2587 O O . ALA A 1 317 ? 26.952 14.179 -18.234 1.00 88.44 317 ALA A O 1
ATOM 2588 N N . GLY A 1 318 ? 26.214 14.517 -16.133 1.00 86.94 318 GLY A N 1
ATOM 2589 C CA . GLY A 1 318 ? 26.590 15.929 -16.071 1.00 86.94 318 GLY A CA 1
ATOM 2590 C C . GLY A 1 318 ? 28.103 16.156 -16.161 1.00 86.94 318 GLY A C 1
ATOM 2591 O O . GLY A 1 318 ? 28.552 16.996 -16.943 1.00 86.94 318 GLY A O 1
ATOM 2592 N N . VAL A 1 319 ? 28.903 15.385 -15.415 1.00 91.56 319 VAL A N 1
ATOM 2593 C CA . VAL A 1 319 ? 30.375 15.480 -15.437 1.00 91.56 319 VAL A CA 1
ATOM 2594 C C . VAL A 1 319 ? 30.924 15.087 -16.805 1.00 91.56 319 VAL A C 1
ATOM 2596 O O . VAL A 1 319 ? 31.748 15.814 -17.352 1.00 91.56 319 VAL A O 1
ATOM 2599 N N . VAL A 1 320 ? 30.440 13.990 -17.397 1.00 89.38 320 VAL A N 1
ATOM 2600 C CA . VAL A 1 320 ? 30.882 13.539 -18.726 1.00 89.38 320 VAL A CA 1
ATOM 2601 C C . VAL A 1 320 ? 30.496 14.552 -19.804 1.00 89.38 320 VAL A C 1
ATOM 2603 O O . VAL A 1 320 ? 31.337 14.899 -20.628 1.00 89.38 320 VAL A O 1
ATOM 2606 N N . ALA A 1 321 ? 29.270 15.084 -19.781 1.00 88.19 321 ALA A N 1
ATOM 2607 C CA . ALA A 1 321 ? 28.846 16.116 -20.727 1.00 88.19 321 ALA A CA 1
ATOM 2608 C C . ALA A 1 321 ? 29.707 17.385 -20.617 1.00 88.19 321 ALA A C 1
ATOM 2610 O O . ALA A 1 321 ? 30.154 17.918 -21.631 1.00 88.19 321 ALA A O 1
ATOM 2611 N N . THR A 1 322 ? 29.990 17.832 -19.388 1.00 87.88 322 THR A N 1
ATOM 2612 C CA . THR A 1 322 ? 30.825 19.016 -19.131 1.00 87.88 322 THR A CA 1
ATOM 2613 C C . THR A 1 322 ? 32.272 18.786 -19.569 1.00 87.88 322 THR A C 1
ATOM 2615 O O . THR A 1 322 ? 32.866 19.662 -20.192 1.00 87.88 322 THR A O 1
ATOM 2618 N N . TRP A 1 323 ? 32.832 17.603 -19.304 1.00 87.69 323 TRP A N 1
ATOM 2619 C CA . TRP A 1 323 ? 34.188 17.234 -19.716 1.00 87.69 323 TRP A CA 1
ATOM 2620 C C . TRP A 1 323 ? 34.329 17.170 -21.243 1.00 87.69 323 TRP A C 1
ATOM 2622 O O . TRP A 1 323 ? 35.259 17.756 -21.795 1.00 87.69 323 TRP A O 1
ATOM 2632 N N . LEU A 1 324 ? 33.368 16.548 -21.940 1.00 85.94 324 LEU A N 1
ATOM 2633 C CA . LEU A 1 324 ? 33.323 16.514 -23.408 1.00 85.94 324 LEU A CA 1
ATOM 2634 C C . LEU A 1 324 ? 33.192 17.920 -24.011 1.00 85.94 324 LEU A C 1
ATOM 2636 O O . LEU A 1 324 ? 33.861 18.236 -24.995 1.00 85.94 324 LEU A O 1
ATOM 2640 N N . TYR A 1 325 ? 32.361 18.775 -23.407 1.00 85.19 325 TYR A N 1
ATOM 2641 C CA . TYR A 1 325 ? 32.209 20.163 -23.834 1.00 85.19 325 TYR A CA 1
ATOM 2642 C C . TYR A 1 325 ? 33.510 20.958 -23.655 1.00 85.19 325 TYR A C 1
ATOM 2644 O O . TYR A 1 325 ? 33.960 21.621 -24.591 1.00 85.19 325 TYR A O 1
ATOM 2652 N N . GLN A 1 326 ? 34.152 20.856 -22.485 1.00 85.69 326 GLN A N 1
ATOM 2653 C CA . GLN A 1 326 ? 35.399 21.570 -22.206 1.00 85.69 326 GLN A CA 1
ATOM 2654 C C . GLN A 1 326 ? 36.534 21.142 -23.137 1.00 85.69 326 GLN A C 1
ATOM 2656 O O . GLN A 1 326 ? 37.189 22.002 -23.723 1.00 85.69 326 GLN A O 1
ATOM 2661 N N . LEU A 1 327 ? 36.729 19.835 -23.331 1.00 81.62 327 LEU A N 1
ATOM 2662 C CA . LEU A 1 327 ? 37.783 19.299 -24.195 1.00 81.62 327 LEU A CA 1
ATOM 2663 C C . LEU A 1 327 ? 37.676 19.749 -25.650 1.00 81.62 327 LEU A C 1
ATOM 2665 O O . LEU A 1 327 ? 38.697 19.881 -26.323 1.00 81.62 327 LEU A O 1
ATOM 2669 N N . ARG A 1 328 ? 36.452 19.934 -26.156 1.00 74.12 328 ARG A N 1
ATOM 2670 C CA . ARG A 1 328 ? 36.235 20.208 -27.579 1.00 74.12 328 ARG A CA 1
ATOM 2671 C C . ARG A 1 328 ? 36.031 21.682 -27.901 1.00 74.12 328 ARG A C 1
ATOM 2673 O O . ARG A 1 328 ? 36.468 22.105 -28.971 1.00 74.12 328 ARG A O 1
ATOM 2680 N N . PHE A 1 329 ? 35.357 22.424 -27.022 1.00 73.50 329 PHE A N 1
ATOM 2681 C CA . PHE A 1 329 ? 34.888 23.785 -27.298 1.00 73.50 329 PHE A CA 1
ATOM 2682 C C . PHE A 1 329 ? 35.514 24.857 -26.398 1.00 73.50 329 PHE A C 1
ATOM 2684 O O . PHE A 1 329 ? 35.543 26.013 -26.805 1.00 73.50 329 PHE A O 1
ATOM 2691 N N . ALA A 1 330 ? 36.008 24.506 -25.204 1.00 66.69 330 ALA A N 1
ATOM 2692 C CA . ALA A 1 330 ? 36.592 25.477 -24.269 1.00 66.69 330 ALA A CA 1
ATOM 2693 C C . ALA A 1 330 ? 38.130 25.430 -24.198 1.00 66.69 330 ALA A C 1
ATOM 2695 O O . ALA A 1 330 ? 38.741 26.426 -23.831 1.00 66.69 330 ALA A O 1
ATOM 2696 N N . GLY A 1 331 ? 38.753 24.297 -24.534 1.00 58.38 331 GLY A N 1
ATOM 2697 C CA . GLY A 1 331 ? 40.210 24.104 -24.529 1.00 58.38 331 GLY A CA 1
ATOM 2698 C C . GLY A 1 331 ? 40.905 24.400 -25.862 1.00 58.38 331 GLY A C 1
ATOM 2699 O O . GLY A 1 331 ? 41.863 23.700 -26.193 1.00 58.38 331 GLY A O 1
ATOM 2700 N N . GLY A 1 332 ? 40.373 25.350 -26.638 1.00 49.06 332 GLY A N 1
ATOM 2701 C CA . GLY A 1 332 ? 40.979 25.836 -27.884 1.00 49.06 332 GLY A CA 1
ATOM 2702 C C . GLY A 1 332 ? 42.237 26.655 -27.649 1.00 49.06 332 GLY A C 1
ATOM 2703 O O . GLY A 1 332 ? 42.251 27.419 -26.657 1.00 49.06 332 GLY A O 1
#

pLDDT: mean 80.57, std 12.12, range [47.34, 97.25]